Protein 8T0P (pdb70)

Radius of gyration: 27.44 Å; Cα contacts (8 Å, |Δi|>4): 266; chains: 3; bounding box: 41×100×37 Å

Structure (mmCIF, N/CA/C/O backbone):
data_8T0P
#
_entry.id   8T0P
#
_cell.length_a   154.305
_cell.length_b   154.305
_cell.length_c   37.114
_cell.angle_alpha   90.00
_cell.angle_beta   90.00
_cell.angle_gamma   90.00
#
_symmetry.space_group_name_H-M   'P 42 21 2'
#
loop_
_entity.id
_entity.type
_entity.pdbx_description
1 polymer 'Inner kinetochore subunit AME1'
2 polymer 'Inner kinetochore subunit OKP1'
3 polymer 'Histone H3-like centromeric protein CSE4'
4 non-polymer 'SULFATE ION'
5 water water
#
loop_
_atom_site.group_PDB
_atom_site.id
_atom_site.type_symbol
_atom_site.label_atom_id
_atom_site.label_alt_id
_atom_site.label_comp_id
_atom_site.label_asym_id
_atom_site.label_entity_id
_atom_site.label_seq_id
_atom_site.pdbx_PDB_ins_code
_atom_site.Cartn_x
_atom_site.Cartn_y
_atom_site.Cartn_z
_atom_site.occupancy
_atom_site.B_iso_or_equiv
_atom_site.auth_seq_id
_atom_site.auth_comp_id
_atom_site.auth_asym_id
_atom_site.auth_atom_id
_atom_site.pdbx_PDB_model_num
ATOM 1 N N . LEU A 1 1 ? 42.047 -39.878 18.600 1.00 51.33 125 LEU B N 1
ATOM 2 C CA . LEU A 1 1 ? 42.018 -38.413 18.383 1.00 58.65 125 LEU B CA 1
ATOM 3 C C . LEU A 1 1 ? 43.402 -37.791 18.073 1.00 45.21 125 LEU B C 1
ATOM 4 O O . LEU A 1 1 ? 43.507 -36.578 17.920 1.00 44.11 125 LEU B O 1
ATOM 9 N N . SER A 1 2 ? 44.447 -38.622 17.927 1.00 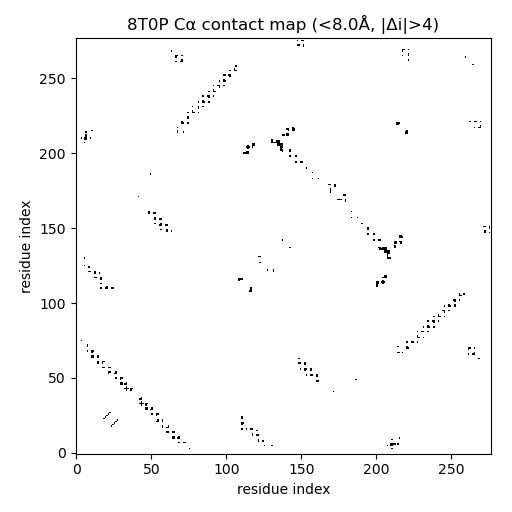48.10 126 SER B N 1
ATOM 10 C CA . SER A 1 2 ? 45.798 -38.088 17.759 1.00 46.37 126 SER B CA 1
ATOM 11 C C . SER A 1 2 ? 46.099 -37.521 16.360 1.00 43.30 126 SER B C 1
ATOM 12 O O . SER A 1 2 ? 46.981 -36.676 16.238 1.00 47.34 126 SER B O 1
ATOM 15 N N . SER A 1 3 ? 45.450 -37.988 15.286 1.00 51.51 127 SER B N 1
ATOM 16 C CA . SER A 1 3 ? 45.846 -37.461 13.973 1.00 48.71 127 SER B CA 1
ATOM 17 C C . SER A 1 3 ? 45.468 -35.981 13.823 1.00 51.34 127 SER B C 1
ATOM 18 O O . SER A 1 3 ? 46.161 -35.204 13.153 1.00 52.84 127 SER B O 1
ATOM 21 N N . SER A 1 4 ? 44.404 -35.554 14.471 1.00 47.09 128 SER B N 1
ATOM 22 C CA . SER A 1 4 ? 43.956 -34.192 14.282 1.00 41.07 128 SER B CA 1
ATOM 23 C C . SER A 1 4 ? 44.296 -33.293 15.456 1.00 31.76 128 SER B C 1
ATOM 24 O O . SER A 1 4 ? 43.905 -32.121 15.433 1.00 29.86 128 SER B O 1
ATOM 27 N N . ILE A 1 5 ? 44.965 -33.803 16.493 1.00 27.70 129 ILE B N 1
ATOM 28 C CA . ILE A 1 5 ? 45.059 -33.013 17.742 1.00 30.89 129 ILE B CA 1
ATOM 29 C C . ILE A 1 5 ? 45.856 -31.719 17.518 1.00 22.90 129 ILE B C 1
ATOM 30 O O . ILE A 1 5 ? 45.523 -30.666 18.074 1.00 25.91 129 ILE B O 1
ATOM 35 N N . THR A 1 6 ? 46.903 -31.751 16.710 1.00 25.20 130 THR B N 1
ATOM 36 C CA . THR A 1 6 ? 47.680 -30.512 16.525 1.00 27.47 130 THR B CA 1
ATOM 37 C C . THR A 1 6 ? 46.866 -29.447 15.748 1.00 24.47 130 THR B C 1
ATOM 38 O O . THR A 1 6 ? 46.945 -28.241 16.038 1.00 23.79 130 THR B O 1
ATOM 42 N N . SER A 1 7 ? 46.048 -29.875 14.780 1.00 28.58 131 SER B N 1
ATOM 43 C CA . SER A 1 7 ? 45.190 -28.934 14.064 1.00 27.25 131 SER B CA 1
ATOM 44 C C . SER A 1 7 ? 44.088 -28.348 14.953 1.00 27.82 131 SER B C 1
ATOM 45 O O . SER A 1 7 ? 43.821 -27.119 14.936 1.00 27.94 131 SER B O 1
ATOM 48 N N . VAL A 1 8 ? 43.443 -29.198 15.779 1.00 23.72 132 VAL B N 1
ATOM 49 C CA . VAL A 1 8 ? 42.464 -28.700 16.754 1.00 27.32 132 VAL B CA 1
ATOM 50 C C . VAL A 1 8 ? 43.116 -27.700 17.700 1.00 27.34 132 VAL B C 1
ATOM 51 O O . VAL A 1 8 ? 42.565 -26.612 17.992 1.00 24.94 132 VAL B O 1
ATOM 55 N N . THR A 1 9 ? 44.309 -28.063 18.203 1.00 22.46 133 THR B N 1
ATOM 56 C CA . THR A 1 9 ? 45.053 -27.175 19.111 1.00 24.07 133 THR B CA 1
ATOM 57 C C . THR A 1 9 ? 45.322 -25.815 18.463 1.00 26.75 133 THR B C 1
ATOM 58 O O . THR A 1 9 ? 45.206 -24.798 19.135 1.00 23.03 133 THR B O 1
ATOM 62 N N . THR A 1 10 ? 45.659 -25.789 17.169 1.00 22.40 134 THR B N 1
ATOM 63 C CA . THR A 1 10 ? 45.905 -24.530 16.452 1.00 23.60 134 THR B CA 1
ATOM 64 C C . THR A 1 10 ? 44.752 -23.554 16.626 1.00 21.28 134 THR B C 1
ATOM 65 O O . THR A 1 10 ? 44.964 -22.335 16.819 1.00 23.39 134 THR B O 1
ATOM 69 N N . ILE A 1 11 ? 43.519 -24.076 16.547 1.00 20.40 135 ILE B N 1
ATOM 70 C CA . ILE A 1 11 ? 42.346 -23.192 16.695 1.00 22.40 135 ILE B CA 1
ATOM 71 C C . ILE A 1 11 ? 42.321 -22.587 18.091 1.00 22.26 135 ILE B C 1
ATOM 72 O O . ILE A 1 11 ? 42.070 -21.372 18.272 1.00 24.79 135 ILE B O 1
ATOM 77 N N . ASP A 1 12 ? 42.564 -23.419 19.104 1.00 21.84 136 ASP B N 1
ATOM 78 C CA . ASP A 1 12 ? 42.638 -22.868 20.477 1.00 25.68 136 ASP B CA 1
ATOM 79 C C . ASP A 1 12 ? 43.796 -21.895 20.659 1.00 23.03 136 ASP B C 1
ATOM 80 O O . ASP A 1 12 ? 43.683 -20.951 21.442 1.00 26.01 136 ASP B O 1
ATOM 85 N N . VAL A 1 13 ? 44.947 -22.192 20.063 1.00 22.36 137 VAL B N 1
ATOM 86 C CA . VAL A 1 13 ? 46.111 -21.280 20.165 1.00 22.77 137 VAL B CA 1
ATOM 87 C C . VAL A 1 13 ? 45.721 -19.902 19.599 1.00 23.91 137 VAL B C 1
ATOM 88 O O . VAL A 1 13 ? 46.025 -18.841 20.176 1.00 25.02 137 VAL B O 1
ATOM 92 N N . LEU A 1 14 ? 45.090 -19.905 18.421 1.00 23.74 138 LEU B N 1
ATOM 93 C CA . LEU A 1 14 ? 44.669 -18.622 17.833 1.00 25.78 138 LEU B CA 1
ATOM 94 C C . LEU A 1 14 ? 43.644 -17.906 18.716 1.00 25.42 138 LEU B C 1
ATOM 95 O O . LEU A 1 14 ? 43.701 -16.678 18.901 1.00 25.05 138 LEU B O 1
ATOM 100 N N . SER A 1 15 ? 42.662 -18.640 19.238 1.00 22.57 139 SER B N 1
ATOM 101 C CA . SER A 1 15 ? 41.689 -18.009 20.120 1.00 25.25 139 SER B CA 1
ATOM 102 C C . SER A 1 15 ? 42.383 -17.369 21.319 1.00 28.36 139 SER B C 1
ATOM 103 O O . SER A 1 15 ? 42.069 -16.230 21.699 1.00 25.30 139 SER B O 1
ATOM 106 N N . SER A 1 16 ? 43.339 -18.081 21.923 1.00 22.47 140 SER B N 1
ATOM 107 C CA . SER A 1 16 ? 44.074 -17.526 23.066 1.00 24.16 140 SER B CA 1
ATOM 108 C C . SER A 1 16 ? 44.934 -16.329 22.659 1.00 24.84 140 SER B C 1
ATOM 109 O O . SER A 1 16 ? 45.084 -15.375 23.426 1.00 28.79 140 SER B O 1
ATOM 112 N N . LEU A 1 17 ? 45.545 -16.391 21.477 1.00 28.34 141 LEU B N 1
ATOM 113 C CA . LEU A 1 17 ? 46.338 -15.295 20.951 1.00 28.71 141 LEU B CA 1
ATOM 114 C C . LEU A 1 17 ? 45.508 -14.000 20.898 1.00 24.82 141 LEU B C 1
ATOM 115 O O . LEU A 1 17 ? 45.971 -12.930 21.324 1.00 27.58 141 LEU B O 1
ATOM 120 N N . PHE A 1 18 ? 44.261 -14.092 20.402 1.00 27.69 142 PHE B N 1
ATOM 121 C CA . PHE A 1 18 ? 43.458 -12.865 20.256 1.00 25.75 142 PHE B CA 1
ATOM 122 C C . PHE A 1 18 ? 42.809 -12.438 21.565 1.00 26.54 142 PHE B C 1
ATOM 123 O O . PHE A 1 18 ? 42.705 -11.240 21.854 1.00 26.39 142 PHE B O 1
ATOM 131 N N . ILE A 1 19 ? 42.439 -13.388 22.428 1.00 25.65 143 ILE B N 1
ATOM 132 C CA . ILE A 1 19 ? 42.025 -12.939 23.772 1.00 25.13 143 ILE B CA 1
ATOM 133 C C . ILE A 1 19 ? 43.173 -12.198 24.447 1.00 27.82 143 ILE B C 1
ATOM 134 O O . ILE A 1 19 ? 42.964 -11.152 25.045 1.00 30.64 143 ILE B O 1
ATOM 139 N N . ASN A 1 20 ? 44.404 -12.715 24.352 1.00 28.95 144 ASN B N 1
ATOM 140 C CA . ASN A 1 20 ? 45.541 -12.029 24.973 1.00 30.35 144 ASN B CA 1
ATOM 141 C C . ASN A 1 20 ? 45.721 -10.635 24.375 1.00 29.65 144 ASN B C 1
ATOM 142 O O . ASN A 1 20 ? 45.852 -9.647 25.092 1.00 32.56 144 ASN B O 1
ATOM 147 N N . LEU A 1 21 ? 45.696 -10.537 23.042 1.00 27.58 145 LEU B N 1
ATOM 148 C CA . LEU A 1 21 ? 45.875 -9.242 22.398 1.00 31.15 145 LEU B CA 1
ATOM 149 C C . LEU A 1 21 ? 44.788 -8.262 22.836 1.00 29.56 145 LEU B C 1
ATOM 150 O O . LEU A 1 21 ? 45.089 -7.153 23.264 1.00 32.38 145 LEU B O 1
ATOM 155 N N . PHE A 1 22 ? 43.516 -8.657 22.764 1.00 27.25 146 PHE B N 1
ATOM 156 C CA . PHE A 1 22 ? 42.465 -7.678 23.108 1.00 31.08 146 PHE B CA 1
ATOM 157 C C . PHE A 1 22 ? 42.340 -7.444 24.611 1.00 37.35 146 PHE B C 1
ATOM 158 O O . PHE A 1 22 ? 42.278 -6.297 25.061 1.00 37.21 146 PHE B O 1
ATOM 166 N N . GLU A 1 23 ? 42.256 -8.498 25.409 1.00 35.49 147 GLU B N 1
ATOM 167 C CA . GLU A 1 23 ? 41.983 -8.327 26.840 1.00 36.60 147 GLU B CA 1
ATOM 168 C C . GLU A 1 23 ? 43.200 -7.886 27.624 1.00 35.79 147 GLU B C 1
ATOM 169 O O . GLU A 1 23 ? 43.039 -7.191 28.635 1.00 41.24 147 GLU B O 1
ATOM 175 N N . ASN A 1 24 ? 44.399 -8.227 27.167 1.00 34.90 148 ASN B N 1
ATOM 176 C CA . ASN A 1 24 ? 45.620 -7.907 27.951 1.00 41.12 148 ASN B CA 1
ATOM 177 C C . ASN A 1 24 ? 46.437 -6.801 27.267 1.00 39.85 148 ASN B C 1
ATOM 178 O O . ASN A 1 24 ? 47.561 -6.553 27.711 1.00 38.70 148 ASN B O 1
ATOM 183 N N . ASP A 1 25 ? 45.891 -6.166 26.232 1.00 38.10 149 ASP B N 1
ATOM 184 C CA . ASP A 1 25 ? 46.631 -5.046 25.609 1.00 37.02 149 ASP B CA 1
ATOM 185 C C . ASP A 1 25 ? 45.663 -3.965 25.126 1.00 41.47 149 ASP B C 1
ATOM 186 O O . ASP A 1 25 ? 45.540 -2.947 25.806 1.00 41.72 149 ASP B O 1
ATOM 191 N N . LEU A 1 26 ? 44.989 -4.201 24.009 1.00 33.86 150 LEU B N 1
ATOM 192 C CA . LEU A 1 26 ? 44.139 -3.150 23.401 1.00 37.57 150 LEU B CA 1
ATOM 193 C C . LEU A 1 26 ? 43.118 -2.602 24.394 1.00 44.18 150 LEU B C 1
ATOM 194 O O . LEU A 1 26 ? 42.949 -1.385 24.437 1.00 43.56 150 LEU B O 1
ATOM 199 N N . ILE A 1 27 ? 42.477 -3.463 25.162 1.00 40.78 151 ILE B N 1
ATOM 200 C CA . ILE A 1 27 ? 41.387 -3.030 26.036 1.00 49.30 151 ILE B CA 1
ATOM 201 C C . ILE A 1 27 ? 41.981 -2.319 27.251 1.00 50.32 151 ILE B C 1
ATOM 202 O O . ILE A 1 27 ? 41.507 -1.223 27.600 1.00 54.55 151 ILE B O 1
ATOM 207 N N . PRO A 1 28 ? 43.019 -2.850 27.921 1.00 49.64 152 PRO B N 1
ATOM 208 C CA . PRO A 1 28 ? 43.630 -2.053 28.998 1.00 52.11 152 PRO B CA 1
ATOM 209 C C . PRO A 1 28 ? 44.101 -0.681 28.553 1.00 59.46 152 PRO B C 1
ATOM 210 O O . PRO A 1 28 ? 43.958 0.276 29.322 1.00 54.29 152 PRO B O 1
ATOM 214 N N . GLN A 1 29 ? 44.670 -0.548 27.345 1.00 53.69 153 GLN B N 1
ATOM 215 C CA . GLN A 1 29 ? 45.128 0.768 26.899 1.00 56.70 153 GLN B CA 1
ATOM 216 C C . GLN A 1 29 ? 43.946 1.700 26.643 1.00 54.95 153 GLN B C 1
ATOM 217 O O . GLN A 1 29 ? 43.989 2.886 27.006 1.00 65.56 153 GLN B O 1
ATOM 223 N N . ALA A 1 30 ? 42.869 1.191 26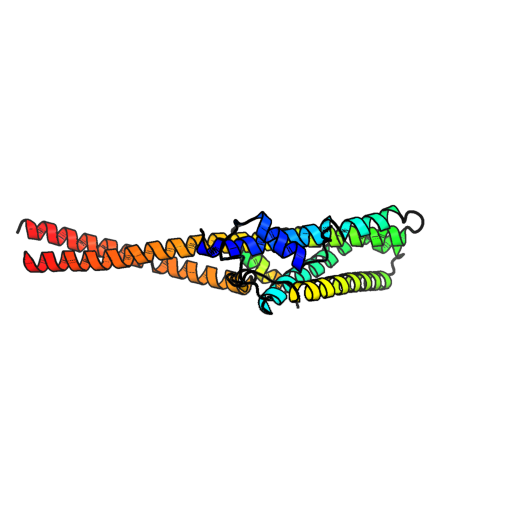.057 1.00 51.91 154 ALA B N 1
ATOM 224 C CA . ALA A 1 30 ? 41.697 2.041 25.898 1.00 55.83 154 ALA B CA 1
ATOM 225 C C . ALA A 1 30 ? 41.133 2.473 27.258 1.00 69.44 154 ALA B C 1
ATOM 226 O O . ALA A 1 30 ? 40.712 3.625 27.421 1.00 64.10 154 ALA B O 1
ATOM 228 N N . LEU A 1 31 ? 41.185 1.583 28.242 1.00 67.37 155 LEU B N 1
ATOM 229 C CA . LEU A 1 31 ? 40.715 1.950 29.599 1.00 69.65 155 LEU B CA 1
ATOM 230 C C . LEU A 1 31 ? 41.627 3.046 30.132 1.00 68.99 155 LEU B C 1
ATOM 231 O O . LEU A 1 31 ? 41.113 4.056 30.628 1.00 67.28 155 LEU B O 1
ATOM 236 N N . LYS A 1 32 ? 42.935 2.836 30.024 1.00 66.01 156 LYS B N 1
ATOM 237 C CA . LYS A 1 32 ? 43.881 3.814 30.554 1.00 65.90 156 LYS B CA 1
ATOM 238 C C . LYS A 1 32 ? 43.609 5.198 29.983 1.00 74.04 156 LYS B C 1
ATOM 239 O O . LYS A 1 32 ? 43.799 6.219 30.666 1.00 72.66 156 LYS B O 1
ATOM 245 N N . ASP A 1 33 ? 43.169 5.249 28.729 1.00 70.70 157 ASP B N 1
ATOM 246 C CA . ASP A 1 33 ? 42.819 6.534 28.135 1.00 68.51 157 ASP B CA 1
ATOM 247 C C . ASP A 1 33 ? 41.480 7.043 28.650 1.00 68.73 157 ASP B C 1
ATOM 248 O O . ASP A 1 33 ? 41.349 8.230 28.974 1.00 69.25 157 ASP B O 1
ATOM 253 N N . PHE A 1 34 ? 40.488 6.159 28.750 1.00 65.08 158 PHE B N 1
ATOM 254 C CA . PHE A 1 34 ? 39.132 6.574 29.091 1.00 72.14 158 PHE B CA 1
ATOM 255 C C . PHE A 1 34 ? 39.049 7.051 30.535 1.00 78.87 158 PHE B C 1
ATOM 256 O O . PHE A 1 34 ? 38.337 8.017 30.831 1.00 81.47 158 PHE B O 1
ATOM 264 N N . ASN A 1 35 ? 39.750 6.374 31.454 1.00 74.29 159 ASN B N 1
ATOM 265 C CA . ASN A 1 35 ? 39.785 6.849 32.835 1.00 79.63 159 ASN B CA 1
ATOM 266 C C . ASN A 1 35 ? 40.462 8.203 32.938 1.00 80.19 159 ASN B C 1
ATOM 267 O O . ASN A 1 35 ? 40.131 8.995 33.830 1.00 87.94 159 ASN B O 1
ATOM 272 N N . LYS A 1 36 ? 41.412 8.485 32.047 1.00 80.87 160 LYS B N 1
ATOM 273 C CA . LYS A 1 36 ? 42.191 9.718 32.089 1.00 72.58 160 LYS B CA 1
ATOM 274 C C . LYS A 1 36 ? 41.496 10.921 31.459 1.00 80.45 160 LYS B C 1
ATOM 275 O O . LYS A 1 36 ? 42.093 12.003 31.441 1.00 84.27 160 LYS B O 1
ATOM 281 N N . SER A 1 37 ? 40.267 10.782 30.958 1.00 76.45 161 SER B N 1
ATOM 282 C CA . SER A 1 37 ? 39.659 11.769 30.065 1.00 85.60 161 SER B CA 1
ATOM 283 C C . SER A 1 37 ? 38.425 12.430 30.678 1.00 90.34 161 SER B C 1
ATOM 284 O O . SER A 1 37 ? 37.445 12.707 29.984 1.00 90.80 161 SER B O 1
ATOM 287 N 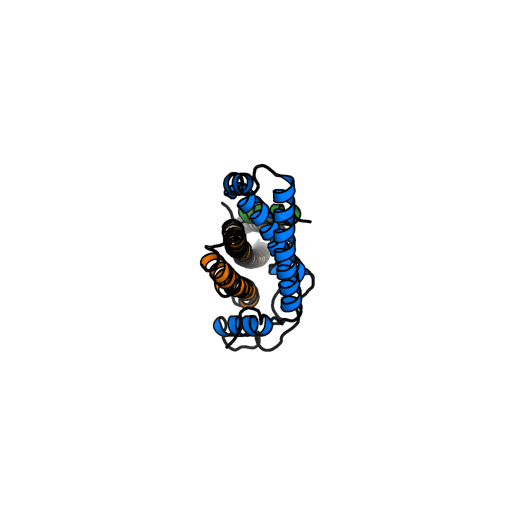N . ASP A 1 38 ? 38.452 12.709 31.981 1.00 90.38 162 ASP B N 1
ATOM 288 C CA . ASP A 1 38 ? 37.312 13.363 32.622 1.00 96.33 162 ASP B CA 1
ATOM 289 C C . ASP A 1 38 ? 37.213 14.854 32.313 1.00 97.12 162 ASP B C 1
ATOM 290 O O . ASP A 1 38 ? 36.189 15.465 32.637 1.00 91.45 162 ASP B O 1
ATOM 295 N N . ASP A 1 39 ? 38.232 15.441 31.681 1.00 100.01 163 ASP B N 1
ATOM 296 C CA . ASP A 1 39 ? 38.228 16.889 31.331 1.00 92.57 163 ASP B CA 1
ATOM 297 C C . ASP A 1 39 ? 37.545 17.095 29.977 1.00 92.92 163 ASP B C 1
ATOM 298 O O . ASP A 1 39 ? 36.840 18.106 29.820 1.00 90.86 163 ASP B O 1
ATOM 303 N N . ASP A 1 40 ? 37.749 16.178 29.039 1.00 89.62 164 ASP B N 1
ATOM 304 C CA . ASP A 1 40 ? 37.188 16.226 27.690 1.00 75.67 164 ASP B CA 1
ATOM 305 C C . ASP A 1 40 ? 36.116 15.150 27.560 1.00 84.50 164 ASP B C 1
ATOM 306 O O . ASP A 1 40 ? 36.433 13.973 27.360 1.00 75.66 164 ASP B O 1
ATOM 311 N N . GLN A 1 41 ? 34.847 15.571 27.635 1.00 84.05 165 GLN B N 1
ATOM 312 C CA . GLN A 1 41 ? 33.727 14.629 27.612 1.00 85.42 165 GLN B CA 1
ATOM 313 C C . GLN A 1 41 ? 33.587 13.953 26.249 1.00 74.12 165 GLN B C 1
ATOM 314 O O . GLN A 1 41 ? 33.220 12.766 26.161 1.00 74.87 165 GLN B O 1
ATOM 320 N N . PHE A 1 42 ? 33.885 14.688 25.179 1.00 71.39 166 PHE B N 1
ATOM 321 C CA . PHE A 1 42 ? 33.928 14.078 23.856 1.00 79.39 166 PHE B CA 1
ATOM 322 C C . PHE A 1 42 ? 34.962 12.957 23.792 1.00 71.14 166 PHE B C 1
ATOM 323 O O . PHE A 1 42 ? 34.655 11.831 23.367 1.00 63.41 166 PHE B O 1
ATOM 331 N N . ARG A 1 43 ? 36.213 13.245 24.172 1.00 69.90 167 ARG B N 1
ATOM 332 C CA . ARG A 1 43 ? 37.191 12.165 24.054 1.00 70.06 167 ARG B CA 1
ATOM 333 C C . ARG A 1 43 ? 36.895 11.034 25.024 1.00 67.04 167 ARG B C 1
ATOM 334 O O . ARG A 1 43 ? 37.188 9.877 24.708 1.00 57.72 167 ARG B O 1
ATOM 342 N N . LYS A 1 44 ? 36.300 11.333 26.186 1.00 66.15 168 LYS B N 1
ATOM 343 C CA . LYS A 1 44 ? 35.840 10.264 27.072 1.00 68.77 168 LYS B CA 1
ATOM 344 C C . LYS A 1 44 ? 34.883 9.325 26.342 1.00 63.81 168 LYS B C 1
ATOM 345 O O . LYS A 1 44 ? 35.075 8.099 26.338 1.00 71.39 168 LYS B O 1
ATOM 351 N N . LEU A 1 45 ? 33.854 9.884 25.693 1.00 62.82 169 LEU B N 1
ATOM 352 C CA . LEU A 1 45 ? 32.937 9.046 24.916 1.00 66.36 169 LEU B CA 1
ATOM 353 C C . LEU A 1 45 ? 33.652 8.247 23.830 1.00 66.77 169 LEU B C 1
ATOM 354 O O . LEU A 1 45 ? 33.352 7.054 23.617 1.00 57.45 169 LEU B O 1
ATOM 359 N N . LEU A 1 46 ? 34.582 8.883 23.117 1.00 62.85 170 LEU B N 1
ATOM 360 C CA . LEU A 1 46 ? 35.236 8.178 22.010 1.00 56.89 170 LEU B CA 1
ATOM 361 C C . LEU A 1 46 ? 36.108 7.034 22.524 1.00 56.58 170 LEU B C 1
ATOM 362 O O . LEU A 1 46 ? 36.100 5.944 21.946 1.00 61.17 170 LEU B O 1
ATOM 367 N N . TYR A 1 47 ? 36.862 7.259 23.608 1.00 52.75 171 TYR B N 1
ATOM 368 C CA . TYR A 1 47 ? 37.598 6.162 24.234 1.00 56.41 171 TYR B CA 1
ATOM 369 C C . TYR A 1 47 ? 36.657 5.054 24.699 1.00 57.54 171 TYR B C 1
ATOM 370 O O . TYR A 1 47 ? 37.000 3.867 24.638 1.00 55.98 171 TYR B O 1
ATOM 379 N N . LYS A 1 48 ? 35.470 5.424 25.179 1.00 57.28 172 LYS B N 1
ATOM 380 C CA . LYS A 1 48 ? 34.474 4.417 25.514 1.00 59.07 172 LYS B CA 1
ATOM 381 C C . LYS A 1 48 ? 34.067 3.611 24.286 1.00 57.64 172 LYS B C 1
ATOM 382 O O . LYS A 1 48 ? 33.865 2.387 24.368 1.00 54.31 172 LYS B O 1
ATOM 388 N N . LEU A 1 49 ? 33.907 4.286 23.144 1.00 53.93 173 LEU B N 1
ATOM 389 C CA . LEU A 1 49 ? 33.607 3.572 21.903 1.00 52.71 173 LEU B CA 1
ATOM 390 C C . LEU A 1 49 ? 34.710 2.565 21.593 1.00 56.00 173 LEU B C 1
ATOM 391 O O . LEU A 1 49 ? 34.433 1.415 21.230 1.00 52.83 173 LEU B O 1
ATOM 396 N N . ASP A 1 50 ? 35.974 2.990 21.719 1.00 51.80 174 ASP B N 1
ATOM 397 C CA . ASP A 1 50 ? 37.099 2.061 21.544 1.00 53.37 174 ASP B CA 1
ATOM 398 C C . ASP A 1 50 ? 36.957 0.839 22.446 1.00 51.67 174 ASP B C 1
ATOM 399 O O . ASP A 1 50 ? 37.168 -0.303 22.010 1.00 49.46 174 ASP B O 1
ATOM 404 N N . LEU A 1 51 ? 36.676 1.075 23.736 1.00 50.43 175 LEU B N 1
ATOM 405 C CA . LEU A 1 51 ? 36.479 -0.014 24.703 1.00 52.53 175 LEU B CA 1
ATOM 406 C C . LEU A 1 51 ? 35.449 -1.027 24.223 1.00 51.66 175 LEU B C 1
ATOM 407 O O . LEU A 1 51 ? 35.684 -2.253 24.215 1.00 46.78 175 LEU B O 1
ATOM 412 N N . ARG A 1 52 ? 34.271 -0.523 23.879 1.00 47.85 176 ARG B N 1
ATOM 413 C CA . ARG A 1 52 ? 33.174 -1.382 23.457 1.00 49.40 176 ARG B CA 1
ATOM 414 C C . ARG A 1 52 ? 33.506 -2.083 22.154 1.00 44.70 176 ARG B C 1
ATOM 415 O O . ARG A 1 52 ? 33.116 -3.237 21.949 1.00 46.13 176 ARG B O 1
ATOM 423 N N . LEU A 1 53 ? 34.238 -1.409 21.273 1.00 45.69 177 LEU B N 1
ATOM 424 C CA . LEU A 1 53 ? 34.544 -1.959 19.959 1.00 42.55 177 LEU B CA 1
ATOM 425 C C . LEU A 1 53 ? 35.502 -3.136 20.107 1.00 41.56 177 LEU B C 1
ATOM 426 O O . LEU A 1 53 ? 35.265 -4.227 19.556 1.00 41.95 177 LEU B O 1
ATOM 431 N N . PHE A 1 54 ? 36.557 -2.949 20.912 1.00 37.83 178 PHE B N 1
ATOM 432 C CA . PHE A 1 54 ? 37.517 -4.025 21.163 1.00 41.39 178 PHE B CA 1
ATOM 433 C C . PHE A 1 54 ? 36.876 -5.188 21.912 1.00 40.15 178 PHE B C 1
ATOM 434 O O . PHE A 1 54 ? 37.168 -6.351 21.624 1.00 36.72 178 PHE B O 1
ATOM 442 N N . GLN A 1 55 ? 36.030 -4.899 22.909 1.00 40.41 179 GLN B N 1
ATOM 443 C CA . GLN A 1 55 ? 35.405 -5.990 23.643 1.00 40.52 179 GLN B CA 1
ATOM 444 C C . GLN A 1 55 ? 34.438 -6.765 22.754 1.00 41.11 179 GLN B C 1
ATOM 445 O O . GLN A 1 55 ? 34.411 -8.001 22.788 1.00 38.25 179 GLN B O 1
ATOM 451 N N . THR A 1 56 ? 33.666 -6.068 21.921 1.00 40.92 180 THR B N 1
ATOM 452 C CA . THR A 1 56 ? 32.763 -6.775 21.022 1.00 40.72 180 THR B CA 1
ATOM 453 C C . THR A 1 56 ? 33.529 -7.664 20.061 1.00 40.22 180 THR B C 1
ATOM 454 O O . THR A 1 56 ? 33.169 -8.834 19.865 1.00 36.76 180 THR B O 1
ATOM 458 N N . ILE A 1 57 ? 34.573 -7.108 19.431 1.00 36.15 181 ILE B N 1
ATOM 459 C CA . ILE A 1 57 ? 35.358 -7.867 18.457 1.00 38.55 181 ILE B CA 1
ATOM 460 C C . ILE A 1 57 ? 35.986 -9.075 1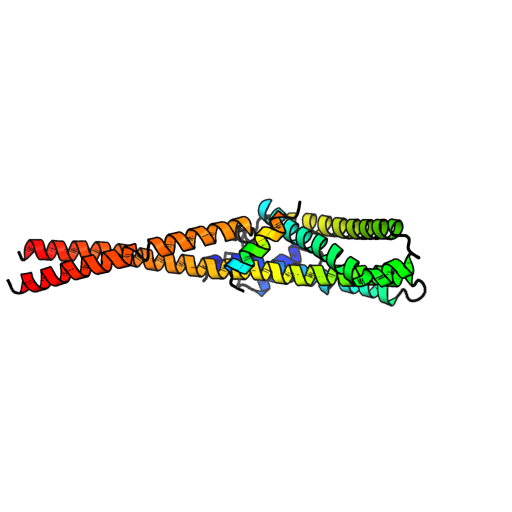9.119 1.00 31.92 181 ILE B C 1
ATOM 461 O O . ILE A 1 57 ? 35.956 -10.192 18.573 1.00 30.34 181 ILE B O 1
ATOM 466 N N . SER A 1 58 ? 36.591 -8.874 20.287 1.00 30.44 182 SER B N 1
ATOM 467 C CA . SER A 1 58 ? 37.247 -9.981 20.977 1.00 32.02 182 SER B CA 1
ATOM 468 C C . SER A 1 58 ? 36.253 -11.085 21.331 1.00 34.59 182 SER B C 1
ATOM 469 O O . SER A 1 58 ? 36.513 -12.270 21.098 1.00 30.60 182 SER B O 1
ATOM 472 N N . ASP A 1 59 ? 35.105 -10.718 21.911 1.00 34.10 183 ASP B N 1
ATOM 473 C CA . ASP A 1 59 ? 34.146 -11.768 22.274 1.00 34.65 183 ASP B CA 1
ATOM 474 C C . ASP A 1 59 ? 33.668 -12.527 21.062 1.00 34.69 183 ASP B C 1
ATOM 475 O O . ASP A 1 59 ? 33.499 -13.764 21.121 1.00 32.63 183 ASP B O 1
ATOM 480 N N . GLN A 1 60 ? 33.428 -11.812 19.953 1.00 33.00 184 GLN B N 1
ATOM 481 C CA . GLN A 1 60 ? 32.866 -12.472 18.767 1.00 38.19 184 GLN B CA 1
ATOM 482 C C . GLN A 1 60 ? 33.916 -13.346 18.070 1.00 33.51 184 GLN B C 1
ATOM 483 O O . GLN A 1 60 ? 33.585 -14.370 17.453 1.00 33.25 184 GLN B O 1
ATOM 489 N N . MET A 1 61 ? 35.181 -12.892 18.065 1.00 27.37 185 MET B N 1
ATOM 490 C CA . MET A 1 61 ? 36.280 -13.710 17.586 1.00 29.08 185 MET B CA 1
ATOM 491 C C . MET A 1 61 ? 36.315 -15.022 18.342 1.00 28.89 185 MET B C 1
ATOM 492 O O . MET A 1 61 ? 36.483 -16.081 17.734 1.00 26.66 185 MET B O 1
ATOM 497 N N . THR A 1 62 ? 36.225 -14.967 19.681 1.00 24.51 186 THR B N 1
ATOM 498 C CA . THR A 1 62 ? 36.255 -16.199 20.463 1.00 24.67 186 THR B CA 1
ATOM 499 C C . THR A 1 62 ? 35.095 -17.123 20.087 1.00 29.05 186 THR B C 1
ATOM 500 O O . THR A 1 62 ? 35.277 -18.346 19.925 1.00 26.97 186 THR B O 1
ATOM 504 N N . ARG A 1 63 ? 33.896 -16.545 19.947 1.00 29.42 187 ARG B N 1
ATOM 505 C CA . ARG A 1 63 ? 32.745 -17.364 19.560 1.00 29.85 187 ARG B CA 1
ATOM 506 C C . ARG A 1 63 ? 32.935 -18.004 18.182 1.00 27.51 187 ARG B C 1
ATOM 507 O O . ARG A 1 63 ? 32.601 -19.186 17.983 1.00 27.85 187 ARG B O 1
ATOM 509 N N . ASP A 1 64 ? 33.449 -17.242 17.204 1.00 26.96 188 ASP B N 1
ATOM 510 C CA . ASP A 1 64 ? 33.621 -17.780 15.848 1.00 27.68 188 ASP B CA 1
ATOM 511 C C . ASP A 1 64 ? 34.720 -18.823 15.783 1.00 27.88 188 ASP B C 1
ATOM 512 O O . ASP A 1 64 ? 34.574 -19.843 15.080 1.00 23.96 188 ASP B O 1
ATOM 517 N N . LEU A 1 65 ? 35.826 -18.615 16.528 1.00 23.73 189 LEU B N 1
ATOM 518 C CA . LEU A 1 65 ? 36.839 -19.673 16.569 1.00 24.10 189 LEU B CA 1
ATOM 519 C C . LEU A 1 65 ? 36.335 -20.909 17.310 1.00 26.58 189 LEU B C 1
ATOM 520 O O . LEU A 1 65 ? 36.746 -22.023 16.979 1.00 22.35 189 LEU B O 1
ATOM 525 N N . LYS A 1 66 ? 35.424 -20.752 18.283 1.00 22.94 190 LYS B N 1
ATOM 526 C CA . LYS A 1 66 ? 34.871 -21.930 18.939 1.00 24.17 190 LYS B CA 1
ATOM 527 C C . LYS A 1 66 ? 33.942 -22.674 17.992 1.00 24.86 190 LYS B C 1
ATOM 528 O O . LYS A 1 66 ? 33.895 -23.894 18.012 1.00 25.77 190 LYS B O 1
ATOM 534 N N . ASP A 1 67 ? 33.219 -21.927 17.170 1.00 24.83 191 ASP B N 1
ATOM 535 C CA . ASP A 1 67 ? 32.407 -22.513 16.091 1.00 24.68 191 ASP B CA 1
ATOM 536 C C . ASP A 1 67 ? 33.272 -23.374 15.187 1.00 22.31 191 ASP B C 1
ATOM 537 O O . ASP A 1 67 ? 32.954 -24.530 14.909 1.00 21.39 191 ASP B O 1
ATOM 542 N N . ILE A 1 68 ? 34.368 -22.790 14.692 1.00 20.96 192 ILE B N 1
ATOM 543 C CA . ILE A 1 68 ? 35.302 -23.497 13.831 1.00 21.49 192 ILE B CA 1
ATOM 544 C C . ILE A 1 68 ? 35.881 -24.731 14.530 1.00 22.06 192 ILE B C 1
ATOM 545 O O . ILE A 1 68 ? 35.951 -25.851 13.953 1.00 18.46 192 ILE B O 1
ATOM 550 N N . LEU A 1 69 ? 36.233 -24.588 15.804 1.00 19.25 193 LEU B N 1
ATOM 551 C CA . LEU A 1 69 ? 36.711 -25.769 16.533 1.00 20.66 193 LEU B CA 1
ATOM 552 C C . LEU A 1 69 ? 35.611 -26.827 16.611 1.00 20.68 193 LEU B C 1
ATOM 553 O O . LEU A 1 69 ? 35.879 -28.023 16.343 1.00 20.24 193 LEU B O 1
ATOM 558 N N . ASP A 1 70 ? 34.382 -26.423 16.973 1.00 20.28 194 ASP B N 1
ATOM 559 C CA . ASP A 1 70 ? 33.316 -27.425 17.118 1.00 20.38 194 ASP B CA 1
ATOM 560 C C . ASP A 1 70 ? 33.040 -28.131 15.788 1.00 22.72 194 ASP B C 1
ATOM 561 O O . ASP A 1 70 ? 32.829 -29.345 15.757 1.00 21.08 194 ASP B O 1
ATOM 566 N N . ILE A 1 71 ? 33.050 -27.381 14.699 1.00 20.55 195 ILE B N 1
ATOM 567 C CA . ILE A 1 71 ? 32.839 -28.004 13.381 1.00 21.66 195 ILE B CA 1
ATOM 568 C C . ILE A 1 71 ? 33.912 -29.026 13.114 1.00 20.86 195 ILE B C 1
ATOM 569 O O . ILE A 1 71 ? 33.644 -30.122 12.646 1.00 19.33 195 ILE B O 1
ATOM 574 N N . ASN A 1 72 ? 35.185 -28.665 13.331 1.00 19.04 196 ASN B N 1
ATOM 575 C CA . ASN A 1 72 ? 36.272 -29.582 13.055 1.00 21.16 196 ASN B CA 1
ATOM 576 C C . ASN A 1 72 ? 36.181 -30.843 13.891 1.00 19.01 196 ASN B C 1
ATOM 577 O O . ASN A 1 72 ? 36.460 -31.945 13.408 1.00 19.99 196 ASN B O 1
ATOM 582 N N . VAL A 1 73 ? 35.946 -30.672 15.197 1.00 19.58 197 VAL B N 1
ATOM 583 C CA . VAL A 1 73 ? 35.872 -31.836 16.081 1.00 18.28 197 VAL B CA 1
ATOM 584 C C . VAL A 1 73 ? 34.705 -32.749 15.681 1.00 18.73 197 VAL B C 1
ATOM 585 O O . VAL A 1 73 ? 34.858 -33.973 15.650 1.00 20.08 197 VAL B O 1
ATOM 589 N N . SER A 1 74 ? 33.575 -32.152 15.345 1.00 17.03 198 SER B N 1
ATOM 590 C CA . SER A 1 74 ? 32.417 -32.952 14.887 1.00 19.14 198 SER B CA 1
ATOM 591 C C . SER A 1 74 ? 32.721 -33.655 13.550 1.00 19.53 198 SER B C 1
ATOM 592 O O . SER A 1 74 ? 32.407 -34.848 13.379 1.00 19.66 198 SER B O 1
ATOM 595 N N . ASN A 1 75 ? 33.302 -32.910 12.585 1.00 19.77 199 ASN B N 1
ATOM 596 C CA . ASN A 1 75 ? 33.714 -33.518 11.307 1.00 22.21 199 ASN B CA 1
ATOM 597 C C . ASN A 1 75 ? 34.661 -34.681 11.518 1.00 25.87 199 ASN B C 1
ATOM 598 O O . ASN A 1 75 ? 34.611 -35.676 10.778 1.00 20.91 199 ASN B O 1
ATOM 603 N N . ASN A 1 76 ? 35.635 -34.543 12.439 1.00 21.59 200 ASN B N 1
ATOM 604 C CA . ASN A 1 76 ? 36.616 -35.600 12.643 1.00 23.67 200 ASN B CA 1
ATOM 605 C C . ASN A 1 76 ? 35.936 -36.872 13.124 1.00 21.99 200 ASN B C 1
ATOM 606 O O . ASN A 1 76 ? 36.320 -37.993 12.728 1.00 20.64 200 ASN B O 1
ATOM 611 N N . GLU A 1 77 ? 34.977 -36.707 14.038 1.00 19.31 201 GLU B N 1
ATOM 612 C CA . GLU A 1 77 ? 34.217 -37.867 14.523 1.00 21.48 201 GLU B CA 1
ATOM 613 C C . GLU A 1 77 ? 33.435 -38.507 13.372 1.00 19.87 201 GLU B C 1
ATOM 614 O O . GLU A 1 77 ? 33.413 -39.726 13.246 1.00 21.37 201 GLU B O 1
ATOM 620 N N . LEU A 1 78 ? 32.765 -37.681 12.572 1.00 20.22 202 LEU B N 1
ATOM 621 C CA . LEU A 1 78 ? 32.025 -38.239 11.410 1.00 22.78 202 LEU B CA 1
ATOM 622 C C . LEU A 1 78 ? 32.961 -38.975 10.461 1.00 25.59 202 LEU B C 1
ATOM 623 O O . LEU A 1 78 ? 32.606 -40.030 9.928 1.00 23.94 202 LEU B O 1
ATOM 628 N N . CYS A 1 79 ? 34.167 -38.433 10.205 1.00 23.06 203 CYS B N 1
ATOM 629 C CA . CYS A 1 79 ? 35.154 -39.122 9.354 1.00 23.33 203 CYS B CA 1
ATOM 630 C C . CYS A 1 79 ? 35.557 -40.474 9.931 1.00 24.65 203 CYS B C 1
ATOM 631 O O . CYS A 1 79 ? 35.728 -41.478 9.199 1.00 23.26 203 CYS B O 1
ATOM 634 N N . TYR A 1 80 ? 35.733 -40.538 11.257 1.00 21.38 204 TYR B N 1
ATOM 635 C CA . TYR A 1 80 ? 36.059 -41.816 11.868 1.00 22.30 204 TYR B CA 1
ATOM 636 C C . TYR A 1 80 ? 34.875 -42.798 11.797 1.00 21.19 204 TYR B C 1
ATOM 637 O O . TYR A 1 80 ? 35.063 -44.002 11.566 1.00 22.14 204 TYR B O 1
ATOM 646 N N . GLN A 1 81 ? 33.649 -42.291 12.007 1.00 19.65 205 GLN B N 1
ATOM 647 C CA . GLN A 1 81 ? 32.476 -43.142 11.836 1.00 22.95 205 GLN B CA 1
ATOM 648 C C . GLN A 1 81 ? 32.405 -43.666 10.403 1.00 22.32 205 GLN B C 1
ATOM 649 O O . GLN A 1 81 ? 32.060 -44.828 10.202 1.00 24.20 205 GLN B O 1
ATOM 655 N N . LEU A 1 82 ? 32.714 -42.820 9.424 1.00 21.15 206 LEU B N 1
ATOM 656 C CA . LEU A 1 82 ? 32.721 -43.267 8.033 1.00 22.24 206 LEU B CA 1
ATOM 657 C C . LEU A 1 82 ? 33.725 -44.405 7.826 1.00 26.79 206 LEU B C 1
ATOM 658 O O . LEU A 1 82 ? 33.433 -45.404 7.136 1.00 24.73 206 LEU B O 1
ATOM 663 N N . LYS A 1 83 ? 34.949 -44.253 8.372 1.00 22.29 207 LYS B N 1
ATOM 664 C CA . LYS A 1 83 ? 35.926 -45.341 8.330 1.00 26.96 207 LYS B CA 1
ATOM 665 C C . LYS A 1 83 ? 35.350 -46.647 8.888 1.00 23.90 207 LYS B C 1
ATOM 666 O O . LYS A 1 83 ? 35.626 -47.736 8.348 1.00 23.09 207 LYS B O 1
ATOM 672 N N . GLN A 1 84 ? 34.620 -46.590 10.001 1.00 22.40 208 GLN B N 1
ATOM 673 C CA . GLN A 1 84 ? 34.060 -47.822 10.564 1.00 21.95 208 GLN B CA 1
ATOM 674 C C . GLN A 1 84 ? 33.014 -48.422 9.629 1.00 20.40 208 GLN B C 1
ATOM 675 O O . GLN A 1 84 ? 32.926 -49.654 9.505 1.00 22.29 208 GLN B O 1
ATOM 681 N N . VAL A 1 85 ? 32.140 -47.572 9.087 1.00 22.54 209 VAL B N 1
ATOM 682 C CA . VAL A 1 85 ? 31.077 -48.118 8.197 1.00 22.33 209 VAL B CA 1
ATOM 683 C C . VAL A 1 85 ? 31.727 -48.756 6.972 1.00 23.11 209 VAL B C 1
ATOM 684 O O . VAL A 1 85 ? 31.300 -49.818 6.499 1.00 22.90 209 VAL B O 1
ATOM 688 N N . LEU A 1 86 ? 32.761 -48.112 6.433 1.00 21.07 210 LEU B N 1
ATOM 689 C CA . LEU A 1 86 ? 33.483 -48.710 5.292 1.00 20.05 210 LEU B CA 1
ATOM 690 C C . LEU A 1 86 ? 34.202 -50.012 5.638 1.00 22.59 210 LEU B C 1
ATOM 691 O O . LEU A 1 86 ? 34.272 -50.941 4.799 1.00 24.61 210 LEU B O 1
ATOM 696 N N . ALA A 1 87 ? 34.784 -50.111 6.851 1.00 23.46 211 ALA B N 1
ATOM 697 C CA . ALA A 1 87 ? 35.341 -51.378 7.303 1.00 26.82 211 ALA B CA 1
ATOM 698 C C . ALA A 1 87 ? 34.256 -52.458 7.376 1.00 22.75 211 ALA B C 1
ATOM 699 O O . ALA A 1 87 ? 34.466 -53.614 6.952 1.00 26.16 211 ALA B O 1
ATOM 701 N N . ARG A 1 88 ? 33.097 -52.109 7.921 1.00 22.24 212 ARG B N 1
ATOM 702 C CA . ARG A 1 88 ? 32.001 -53.091 7.972 1.00 23.93 212 ARG B CA 1
ATOM 703 C C . ARG A 1 88 ? 31.522 -53.466 6.582 1.00 23.52 212 ARG B C 1
ATOM 704 O O . ARG A 1 88 ? 31.217 -54.642 6.309 1.00 24.65 212 ARG B O 1
ATOM 712 N N . LYS A 1 89 ? 31.499 -52.509 5.673 1.00 22.03 213 LYS B N 1
ATOM 713 C CA . LYS A 1 89 ? 31.074 -52.816 4.312 1.00 26.69 213 LYS B CA 1
ATOM 714 C C . LYS A 1 89 ? 31.976 -53.886 3.692 1.00 26.68 213 LYS B C 1
ATOM 715 O O . LYS A 1 89 ? 31.501 -54.838 3.045 1.00 27.19 213 LYS B O 1
ATOM 721 N N . GLU A 1 90 ? 33.288 -53.695 3.818 1.00 26.13 214 GLU B N 1
ATOM 722 C CA . GLU A 1 90 ? 34.198 -54.666 3.218 1.00 27.99 214 GLU B CA 1
ATOM 723 C C . GLU A 1 90 ? 34.010 -56.044 3.854 1.00 33.95 214 GLU B C 1
ATOM 724 O O . GLU A 1 90 ? 34.024 -57.075 3.161 1.00 30.68 214 GLU B O 1
ATOM 726 N N . ASP A 1 91 ? 33.789 -56.071 5.171 1.00 28.87 215 ASP B N 1
ATOM 727 C CA . ASP A 1 91 ? 33.559 -57.324 5.860 1.00 32.39 215 ASP B CA 1
ATOM 728 C C . ASP A 1 91 ? 32.258 -57.990 5.409 1.00 29.72 215 ASP B C 1
ATOM 729 O O . ASP A 1 91 ? 32.225 -59.202 5.213 1.00 28.38 215 ASP B O 1
ATOM 734 N N . LEU A 1 92 ? 31.177 -57.215 5.240 1.00 26.13 216 LEU B N 1
ATOM 735 C CA . LEU A 1 92 ? 29.909 -57.784 4.782 1.00 26.05 216 LEU B CA 1
ATOM 736 C C . LEU A 1 92 ? 30.080 -58.352 3.390 1.00 30.91 216 LEU B C 1
ATOM 737 O O . LEU A 1 92 ? 29.628 -59.471 3.108 1.00 28.98 216 LEU B O 1
ATOM 742 N N . ASN A 1 93 ? 30.802 -57.633 2.519 1.00 25.98 217 ASN B N 1
ATOM 743 C CA . ASN A 1 93 ? 31.058 -58.202 1.186 1.00 28.60 217 ASN B CA 1
ATOM 744 C C . ASN A 1 93 ? 31.779 -59.555 1.257 1.00 33.45 217 ASN B C 1
ATOM 745 O O . ASN A 1 93 ? 31.420 -60.512 0.539 1.00 30.95 217 ASN B O 1
ATOM 750 N N . GLN A 1 94 ? 32.800 -59.652 2.113 1.00 29.72 218 GLN B N 1
ATOM 751 C CA . GLN A 1 94 ? 33.565 -60.904 2.206 1.00 32.62 218 GLN B CA 1
ATOM 752 C C . GLN A 1 94 ? 32.703 -62.019 2.787 1.00 33.41 218 GLN B C 1
ATOM 753 O O . GLN A 1 94 ? 32.761 -63.174 2.348 1.00 33.56 218 GLN B O 1
ATOM 759 N N . GLN A 1 95 ? 31.924 -61.702 3.810 1.00 28.99 219 GLN B N 1
ATOM 760 C CA . GLN A 1 95 ? 31.072 -62.726 4.391 1.00 34.37 219 GLN B CA 1
ATOM 761 C C . GLN A 1 95 ? 30.053 -63.230 3.374 1.00 33.00 219 GLN B C 1
ATOM 762 O O . GLN A 1 95 ? 29.713 -64.411 3.378 1.00 31.10 219 GLN B O 1
ATOM 768 N N . ILE A 1 96 ? 29.497 -62.325 2.553 1.00 31.07 220 ILE B N 1
ATOM 769 C CA . ILE A 1 96 ? 28.552 -62.739 1.518 1.00 34.12 220 ILE B CA 1
ATOM 770 C C . ILE A 1 96 ? 29.228 -63.703 0.563 1.00 31.70 220 ILE B C 1
ATOM 771 O O . ILE A 1 96 ? 28.663 -64.755 0.223 1.00 31.57 220 ILE B O 1
ATOM 776 N N . ILE A 1 97 ? 30.449 -63.371 0.142 1.00 31.36 221 ILE B N 1
ATOM 777 C CA . ILE A 1 97 ? 31.212 -64.284 -0.724 1.00 34.22 221 ILE B CA 1
ATOM 778 C C . ILE A 1 97 ? 31.412 -65.650 -0.051 1.00 34.65 221 ILE B C 1
ATOM 779 O O . ILE A 1 97 ? 31.236 -66.687 -0.684 1.00 33.46 221 ILE B O 1
ATOM 784 N N . SER A 1 98 ? 31.841 -65.673 1.220 1.00 36.97 222 SER B N 1
ATOM 785 C CA . SER A 1 98 ? 32.130 -66.968 1.873 1.00 35.58 222 SER B CA 1
ATOM 786 C C . SER A 1 98 ? 30.870 -67.789 2.010 1.00 36.29 222 SER B C 1
ATOM 787 O O . SER A 1 98 ? 30.874 -68.997 1.756 1.00 36.38 222 SER B O 1
ATOM 790 N N . VAL A 1 99 ? 29.758 -67.149 2.405 1.00 35.66 223 VAL B N 1
ATOM 791 C CA . VAL A 1 99 ? 28.525 -67.913 2.554 1.00 37.29 223 VAL B CA 1
ATOM 792 C C . VAL A 1 99 ? 28.070 -68.456 1.203 1.00 39.43 223 VAL B C 1
ATOM 793 O O . VAL A 1 99 ? 27.641 -69.604 1.108 1.00 37.19 223 VAL B O 1
ATOM 797 N N . ARG A 1 100 ? 28.161 -67.643 0.134 1.00 35.96 224 ARG B N 1
ATOM 798 C CA . ARG A 1 100 ? 27.808 -68.149 -1.199 1.00 32.76 224 ARG B CA 1
ATOM 799 C C . ARG A 1 100 ? 28.690 -69.340 -1.595 1.00 34.56 224 ARG B C 1
ATOM 800 O O . ARG A 1 100 ? 28.208 -70.292 -2.209 1.00 39.60 224 ARG B O 1
ATOM 808 N N . ASN A 1 101 ? 30.002 -69.245 -1.359 1.00 38.10 225 ASN B N 1
ATOM 809 C CA . ASN A 1 101 ? 30.915 -70.362 -1.658 1.00 40.04 225 ASN B CA 1
ATOM 810 C C . ASN A 1 101 ? 30.496 -71.626 -0.912 1.00 45.25 225 ASN B C 1
ATOM 811 O O . ASN A 1 101 ? 30.543 -72.749 -1.460 1.00 44.27 225 ASN B O 1
ATOM 816 N N . GLU A 1 102 ? 30.057 -71.449 0.340 1.00 39.38 226 GLU B N 1
ATOM 817 C CA . GLU A 1 102 ? 29.633 -72.581 1.149 1.00 40.68 226 GLU B CA 1
ATOM 818 C C . GLU A 1 102 ? 28.390 -73.212 0.561 1.00 44.46 226 GLU B C 1
ATOM 819 O O . GLU A 1 102 ? 28.298 -74.432 0.464 1.00 42.12 226 GLU B O 1
ATOM 825 N N . ILE A 1 103 ? 27.435 -72.383 0.139 1.00 38.80 227 ILE B N 1
ATOM 826 C CA . ILE A 1 103 ? 26.225 -72.916 -0.459 1.00 37.43 227 ILE B CA 1
ATOM 827 C C . ILE A 1 103 ? 26.557 -73.678 -1.725 1.00 42.46 227 ILE B C 1
ATOM 828 O O . ILE A 1 103 ? 26.006 -74.746 -1.989 1.00 43.12 227 ILE B O 1
ATOM 833 N N . GLN A 1 104 ? 27.486 -73.154 -2.506 1.00 42.38 228 GLN B N 1
ATOM 834 C CA . GLN A 1 104 ? 27.869 -73.780 -3.764 1.00 40.96 228 GLN B CA 1
ATOM 835 C C . GLN A 1 104 ? 28.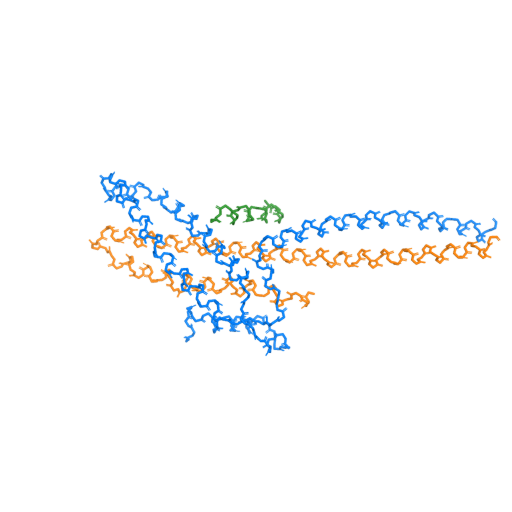427 -75.179 -3.511 1.00 47.24 228 GLN B C 1
ATOM 836 O O . GLN A 1 104 ? 28.227 -76.095 -4.312 1.00 45.46 228 GLN B O 1
ATOM 842 N N . GLU A 1 105 ? 29.174 -75.343 -2.410 1.00 42.55 229 GLU B N 1
ATOM 843 C CA . GLU A 1 105 ? 29.820 -76.652 -2.149 1.00 44.51 229 GLU B CA 1
ATOM 844 C C . GLU A 1 105 ? 28.887 -77.665 -1.475 1.00 45.02 229 GLU B C 1
ATOM 845 O O . GLU A 1 105 ? 29.099 -78.877 -1.598 1.00 46.97 229 GLU B O 1
ATOM 851 N N . LEU A 1 106 ? 27.880 -77.204 -0.731 1.00 43.49 230 LEU B N 1
ATOM 852 C CA . LEU A 1 106 ? 26.951 -78.067 -0.007 1.00 43.99 230 LEU B CA 1
ATOM 853 C C . LEU A 1 106 ? 25.713 -78.403 -0.819 1.00 44.41 230 LEU B C 1
ATOM 854 O O . LEU A 1 106 ? 24.973 -79.314 -0.451 1.00 45.32 230 LEU B O 1
ATOM 859 N N . LYS A 1 107 ? 25.494 -77.695 -1.920 1.00 46.03 231 LYS B N 1
ATOM 860 C CA . LYS A 1 107 ? 24.289 -77.817 -2.764 1.00 51.82 231 LYS B CA 1
ATOM 861 C C . LYS A 1 107 ? 24.115 -79.193 -3.425 1.00 54.10 231 LYS B C 1
ATOM 862 O O . LYS A 1 107 ? 25.041 -79.703 -4.047 1.00 57.81 231 LYS B O 1
ATOM 868 N N . SER B 2 1 ? 57.347 -11.591 30.407 1.00 92.32 124 SER A N 1
ATOM 869 C CA . SER B 2 1 ? 58.194 -10.907 29.397 1.00 87.24 124 SER A CA 1
ATOM 870 C C . SER B 2 1 ? 57.518 -10.930 28.023 1.00 72.10 124 SER A C 1
ATOM 871 O O . SER B 2 1 ? 57.681 -9.950 27.311 1.00 65.14 1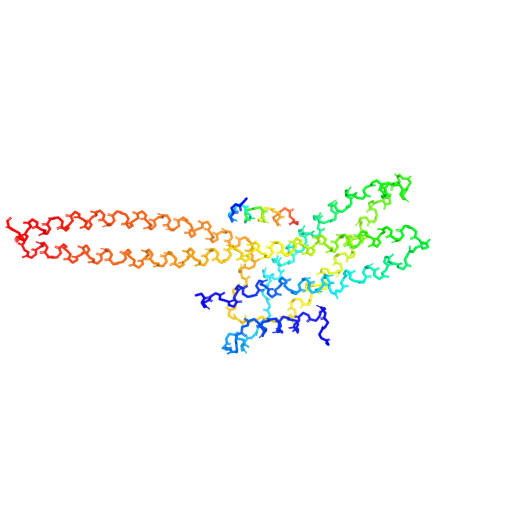24 SER A O 1
ATOM 874 N N . VAL B 2 2 ? 56.804 -12.003 27.663 1.00 64.68 125 VAL A N 1
ATOM 875 C CA . VAL B 2 2 ? 56.233 -12.058 26.282 1.00 57.71 125 VAL A CA 1
ATOM 876 C C . VAL B 2 2 ? 55.048 -11.100 26.209 1.00 55.43 125 VAL A C 1
ATOM 877 O O . VAL B 2 2 ? 54.147 -11.222 27.039 1.00 60.84 125 VAL A O 1
ATOM 881 N N . ARG B 2 3 ? 55.094 -10.169 25.265 1.00 48.81 126 ARG A N 1
ATOM 882 C CA . ARG B 2 3 ? 54.053 -9.172 25.095 1.00 40.52 126 ARG A CA 1
ATOM 883 C C . ARG B 2 3 ? 53.051 -9.672 24.060 1.00 43.74 126 ARG A C 1
ATOM 884 O O . ARG B 2 3 ? 53.443 -10.368 23.114 1.00 37.80 126 ARG A O 1
ATOM 892 N N . PRO B 2 4 ? 51.781 -9.269 24.211 1.00 40.28 127 PRO A N 1
ATOM 893 C CA . PRO B 2 4 ? 50.718 -9.802 23.333 1.00 38.01 127 PRO A CA 1
ATOM 894 C C . PRO B 2 4 ? 50.932 -9.585 21.852 1.00 34.97 127 PRO A C 1
ATOM 895 O O . PRO B 2 4 ? 50.451 -10.414 21.063 1.00 32.14 127 PRO A O 1
ATOM 899 N N . TRP B 2 5 ? 51.662 -8.545 21.441 1.00 31.25 128 TRP A N 1
ATOM 900 C CA . TRP B 2 5 ? 51.909 -8.338 20.024 1.00 33.36 128 TRP A CA 1
ATOM 901 C C . TRP B 2 5 ? 53.001 -9.250 19.452 1.00 37.07 128 TRP A C 1
ATOM 902 O O . TRP B 2 5 ? 53.132 -9.329 18.228 1.00 36.27 128 TRP A O 1
ATOM 913 N N . GLU B 2 6 ? 53.764 -9.975 20.270 1.00 39.65 129 GLU A N 1
ATOM 914 C CA . GLU B 2 6 ? 54.817 -10.855 19.726 1.00 34.84 129 GLU A CA 1
ATOM 915 C C . GLU B 2 6 ? 54.224 -12.210 19.349 1.00 36.40 129 GLU A C 1
ATOM 916 O O . GLU B 2 6 ? 54.481 -13.231 19.985 1.00 34.22 129 GLU A O 1
ATOM 922 N N . PHE B 2 7 ? 53.512 -12.234 18.213 1.00 32.47 130 PHE A N 1
ATOM 923 C CA . PHE B 2 7 ? 52.708 -13.388 17.855 1.00 30.24 130 PHE A CA 1
ATOM 924 C C . PHE B 2 7 ? 53.551 -14.656 17.733 1.00 29.20 130 PHE A C 1
ATOM 925 O O . PHE B 2 7 ? 53.105 -15.735 18.144 1.00 29.47 130 PHE A O 1
ATOM 933 N N . ARG B 2 8 ? 54.756 -14.558 17.130 1.00 34.94 131 ARG A N 1
ATOM 934 C CA . ARG B 2 8 ? 55.535 -15.783 16.910 1.00 36.65 131 ARG A CA 1
ATOM 935 C C . ARG B 2 8 ? 55.828 -16.461 18.239 1.00 36.90 131 ARG A C 1
ATOM 936 O O . ARG B 2 8 ? 55.671 -17.695 18.395 1.00 35.45 131 ARG A O 1
ATOM 944 N N . LYS B 2 9 ? 56.234 -15.643 19.210 1.00 32.43 132 LYS A N 1
ATOM 945 C CA . LYS B 2 9 ? 56.555 -16.140 20.539 1.00 36.39 132 LYS A CA 1
ATOM 946 C C . LYS B 2 9 ? 55.329 -16.646 21.269 1.00 33.62 132 LYS A C 1
ATOM 947 O O . LYS B 2 9 ? 55.426 -17.664 21.967 1.00 33.88 132 LYS A O 1
ATOM 953 N N . VAL B 2 10 ? 54.201 -15.893 21.214 1.00 30.75 133 VAL A N 1
ATOM 954 C CA . VAL B 2 10 ? 52.983 -16.327 21.910 1.00 32.70 133 VAL A CA 1
ATOM 955 C C . VAL B 2 10 ? 52.549 -17.672 21.383 1.00 31.04 133 VAL A C 1
ATOM 956 O O . VAL B 2 10 ? 52.192 -18.576 22.148 1.00 30.53 133 VAL A O 1
ATOM 960 N N . ILE B 2 11 ? 52.512 -17.797 20.049 1.00 29.70 134 ILE A N 1
ATOM 961 C CA . ILE B 2 11 ? 52.049 -19.017 19.418 1.00 33.00 134 ILE A CA 1
ATOM 962 C C . ILE B 2 11 ? 52.912 -20.210 19.843 1.00 30.27 134 ILE A C 1
ATOM 963 O O . ILE B 2 11 ? 52.380 -21.298 20.182 1.00 29.08 134 ILE A O 1
ATOM 968 N N . GLN B 2 12 ? 54.241 -20.043 19.811 1.00 30.92 135 GLN A N 1
ATOM 969 C CA . GLN B 2 12 ? 55.073 -21.185 20.182 1.00 33.91 135 GLN A CA 1
ATOM 970 C C . GLN B 2 12 ? 54.849 -21.558 21.658 1.00 35.21 135 GLN A C 1
ATOM 971 O O . GLN B 2 12 ? 54.686 -22.748 21.996 1.00 35.52 135 GLN A O 1
ATOM 977 N N . ALA B 2 13 ? 54.712 -20.551 22.528 1.00 28.67 136 ALA A N 1
ATOM 978 C CA . ALA B 2 13 ? 54.443 -20.842 23.944 1.00 34.18 136 ALA A CA 1
ATOM 979 C C . ALA B 2 13 ? 53.097 -21.570 24.146 1.00 31.95 136 ALA A C 1
ATOM 980 O O . ALA B 2 13 ? 52.965 -22.460 25.015 1.00 34.08 136 ALA A O 1
ATOM 982 N N . GLU B 2 14 ? 52.071 -21.144 23.408 1.00 27.06 137 GLU A N 1
ATOM 983 C CA . GLU B 2 14 ? 50.735 -21.743 23.560 1.00 28.76 137 GLU A CA 1
ATOM 984 C C . GLU B 2 14 ? 50.739 -23.188 23.106 1.00 29.79 137 GLU A C 1
ATOM 985 O O . GLU B 2 14 ? 50.116 -24.067 23.736 1.00 27.86 137 GLU A O 1
ATOM 991 N N . TYR B 2 15 ? 51.430 -23.473 22.000 1.00 28.84 138 TYR A N 1
ATOM 992 C CA . TYR B 2 15 ? 51.518 -24.870 21.609 1.00 31.85 138 TYR A CA 1
ATOM 993 C C . TYR B 2 15 ? 52.211 -25.686 22.696 1.00 31.82 138 TYR A C 1
ATOM 994 O O . TYR B 2 15 ? 51.788 -26.816 23.003 1.00 32.19 138 TYR A O 1
ATOM 1003 N N . ARG B 2 16 ? 53.329 -25.161 23.215 1.00 31.69 139 ARG A N 1
ATOM 1004 C CA . ARG B 2 16 ? 54.125 -25.893 24.211 1.00 35.89 139 ARG A CA 1
ATOM 1005 C C . ARG B 2 16 ? 53.351 -26.143 25.509 1.00 39.53 139 ARG A C 1
ATOM 1006 O O . ARG B 2 16 ? 53.634 -27.115 26.214 1.00 39.53 139 ARG A O 1
ATOM 1014 N N . GLU B 2 17 ? 52.431 -25.247 25.860 1.00 36.49 140 GLU A N 1
ATOM 1015 C CA . GLU B 2 17 ? 51.604 -25.372 27.065 1.00 32.45 140 GLU A CA 1
ATOM 1016 C C . GLU B 2 17 ? 50.568 -26.475 26.902 1.00 30.30 140 GLU A C 1
ATOM 1017 O O . GLU B 2 17 ? 50.111 -27.053 27.901 1.00 37.14 140 GLU A O 1
ATOM 1023 N N . ARG B 2 18 ? 50.158 -26.737 25.655 1.00 29.04 141 ARG A N 1
ATOM 1024 C CA . ARG B 2 18 ? 48.994 -27.571 25.382 1.00 28.62 141 ARG A CA 1
ATOM 1025 C C . ARG B 2 18 ? 49.341 -28.996 24.973 1.00 32.04 141 ARG A C 1
ATOM 1026 O O . ARG B 2 18 ? 48.482 -29.873 25.081 1.00 30.31 141 ARG A O 1
ATOM 1034 N N . LEU B 2 19 ? 50.546 -29.248 24.462 1.00 29.60 142 LEU A N 1
ATOM 1035 C CA . LEU B 2 19 ? 50.822 -30.557 23.816 1.00 27.37 142 LEU A CA 1
ATOM 1036 C C . LEU B 2 19 ? 52.176 -31.044 24.299 1.00 28.47 142 LEU A C 1
ATOM 1037 O O . LEU B 2 19 ? 53.078 -30.235 24.513 1.00 31.35 142 LEU A O 1
ATOM 1042 N N . PRO B 2 20 ? 52.328 -32.346 24.495 1.00 30.74 143 PRO A N 1
ATOM 1043 C CA . PRO B 2 20 ? 53.609 -32.862 24.960 1.00 37.58 143 PRO A CA 1
ATOM 1044 C C . PRO B 2 20 ? 54.666 -32.678 23.885 1.00 43.71 143 PRO A C 1
ATOM 1045 O O . PRO B 2 20 ? 54.399 -32.320 22.728 1.00 41.86 143 PRO A O 1
ATOM 1049 N N . ARG B 2 21 ? 55.882 -32.824 24.332 1.00 44.76 144 ARG A N 1
ATOM 1050 C CA . ARG B 2 21 ? 57.064 -32.777 23.483 1.00 56.76 144 ARG A CA 1
ATOM 1051 C C . ARG B 2 21 ? 57.042 -34.010 22.595 1.00 55.20 144 ARG A C 1
ATOM 1052 O O . ARG B 2 21 ? 57.168 -35.132 23.089 1.00 65.60 144 ARG A O 1
ATOM 1060 N N . ASN B 2 22 ? 56.791 -33.826 21.312 1.00 55.77 145 ASN A N 1
ATOM 1061 C CA . ASN B 2 22 ? 56.953 -34.920 20.365 1.00 67.93 145 ASN A CA 1
ATOM 1062 C C . ASN B 2 22 ? 57.155 -34.328 18.977 1.00 69.98 145 ASN A C 1
ATOM 1063 O O . ASN B 2 22 ? 57.240 -33.105 18.809 1.00 61.67 145 ASN A O 1
ATOM 1068 N N . TYR B 2 23 ? 57.280 -35.223 17.987 1.00 70.65 146 TYR A N 1
ATOM 1069 C CA . TYR B 2 23 ? 57.741 -34.825 16.659 1.00 76.02 146 TYR A CA 1
ATOM 1070 C C . TYR B 2 23 ? 56.951 -33.632 16.147 1.00 73.04 146 TYR A C 1
ATOM 1071 O O . TYR B 2 23 ? 57.528 -32.682 15.606 1.00 60.59 146 TYR A O 1
ATOM 1080 N N . GLU B 2 24 ? 55.633 -33.664 16.334 1.00 69.14 147 GLU A N 1
ATOM 1081 C CA . GLU B 2 24 ? 54.741 -32.612 15.771 1.00 70.49 147 GLU A CA 1
ATOM 1082 C C . GLU B 2 24 ? 55.222 -31.182 16.072 1.00 68.57 147 GLU A C 1
ATOM 1083 O O . GLU B 2 24 ? 54.865 -30.289 15.293 1.00 63.35 147 GLU A O 1
ATOM 1089 N N . LEU B 2 25 ? 55.976 -30.965 17.148 1.00 56.80 148 LEU A N 1
ATOM 1090 C CA . LEU B 2 25 ? 56.393 -29.613 17.524 1.00 54.83 148 LEU A CA 1
ATOM 1091 C C . LEU B 2 25 ? 57.873 -29.371 17.189 1.00 61.12 148 LEU A C 1
ATOM 1092 O O . LEU B 2 25 ? 58.531 -28.548 17.828 1.00 59.57 148 LEU A O 1
ATOM 1097 N N . LYS B 2 26 ? 58.394 -30.047 16.161 1.00 54.26 149 LYS A N 1
ATOM 1098 C CA . LYS B 2 26 ? 59.815 -30.012 15.806 1.00 66.19 149 LYS A CA 1
ATOM 1099 C C . LYS B 2 26 ? 60.108 -29.329 14.464 1.00 62.96 149 LYS A C 1
ATOM 1100 O O . LYS B 2 26 ? 61.198 -28.773 14.296 1.00 67.09 149 LYS A O 1
ATOM 1106 N N . HIS B 2 27 ? 59.197 -29.402 13.492 1.00 60.46 150 HIS A N 1
ATOM 1107 C CA . HIS B 2 27 ? 59.243 -28.615 12.262 1.00 59.25 150 HIS A CA 1
ATOM 1108 C C . HIS B 2 27 ? 58.148 -27.550 12.269 1.00 51.22 150 HIS A C 1
ATOM 1109 O O . HIS B 2 27 ? 57.011 -27.828 12.669 1.00 52.81 150 HIS A O 1
ATOM 1116 N N . TRP B 2 28 ? 58.487 -26.378 11.720 1.00 46.97 151 TRP A N 1
ATOM 1117 C CA . TRP B 2 28 ? 57.657 -25.170 11.751 1.00 45.98 151 TRP A CA 1
ATOM 1118 C C . TRP B 2 28 ? 57.712 -24.477 10.390 1.00 47.50 151 TRP A C 1
ATOM 1119 O O . TRP B 2 28 ? 58.745 -24.487 9.723 1.00 47.54 151 TRP A O 1
ATOM 1130 N N . LYS B 2 29 ? 56.601 -23.841 10.010 1.00 39.78 152 LYS A N 1
ATOM 1131 C CA . LYS B 2 29 ? 56.395 -23.284 8.674 1.00 47.55 152 LYS A CA 1
ATOM 1132 C C . LYS B 2 29 ? 55.563 -22.008 8.832 1.00 37.74 152 LYS A C 1
ATOM 1133 O O . LYS B 2 29 ? 54.693 -21.950 9.714 1.00 37.89 152 LYS A O 1
ATOM 1135 N N . LYS B 2 30 ? 55.828 -21.007 7.992 1.00 42.02 153 LYS A N 1
ATOM 1136 C CA . LYS B 2 30 ? 54.967 -19.843 7.896 1.00 40.87 153 LYS A CA 1
ATOM 1137 C C . LYS B 2 30 ? 53.591 -20.238 7.350 1.00 40.32 153 LYS A C 1
ATOM 1138 O O . LYS B 2 30 ? 53.478 -21.148 6.535 1.00 41.16 153 LYS A O 1
ATOM 1144 N N . PRO B 2 31 ? 52.539 -19.530 7.750 1.00 38.48 154 PRO A N 1
ATOM 1145 C CA . PRO B 2 31 ? 51.173 -19.908 7.356 1.00 33.08 154 PRO A CA 1
ATOM 1146 C C . PRO B 2 31 ? 50.887 -19.627 5.875 1.00 39.24 154 PRO A C 1
ATOM 1147 O O . PRO B 2 31 ? 51.517 -18.769 5.252 1.00 38.46 154 PRO A O 1
ATOM 1151 N N . SER B 2 32 ? 49.893 -20.370 5.334 1.00 41.53 155 SER A N 1
ATOM 1152 C CA . SER B 2 32 ? 49.376 -20.184 3.954 1.00 41.88 155 SER A CA 1
ATOM 1153 C C . SER B 2 32 ? 48.561 -18.898 3.847 1.00 38.59 155 SER A C 1
ATOM 1154 O O . SER B 2 32 ? 47.977 -18.415 4.834 1.00 35.98 155 SER A O 1
ATOM 1157 N N . LYS B 2 33 ? 48.378 -18.434 2.616 1.00 33.97 156 LYS A N 1
ATOM 1158 C CA . LYS B 2 33 ? 47.529 -17.242 2.383 1.00 36.46 156 LYS A CA 1
ATOM 1159 C C . LYS B 2 33 ? 46.085 -17.496 2.833 1.00 39.55 156 LYS A C 1
ATOM 1160 O O . LYS B 2 33 ? 45.433 -16.555 3.279 1.00 42.34 156 LYS A O 1
ATOM 1166 N N . ILE B 2 34 ? 45.590 -18.713 2.684 1.00 36.96 157 ILE A N 1
ATOM 1167 C CA . ILE B 2 34 ? 44.155 -18.952 3.020 1.00 45.44 157 ILE A CA 1
ATOM 1168 C C . ILE B 2 34 ? 44.003 -18.959 4.550 1.00 40.64 157 ILE A C 1
ATOM 1169 O O . ILE B 2 34 ? 42.976 -18.501 5.021 1.00 37.58 157 ILE A O 1
ATOM 1174 N N . MET B 2 35 ? 45.012 -19.422 5.283 1.00 35.05 158 MET A N 1
ATOM 1175 C CA . MET B 2 35 ? 44.944 -19.309 6.761 1.00 39.48 158 MET A CA 1
ATOM 1176 C C . MET B 2 35 ? 44.939 -17.821 7.132 1.00 32.71 158 MET A C 1
ATOM 1177 O O . MET B 2 35 ? 44.065 -17.399 7.891 1.00 34.13 158 MET A O 1
ATOM 1182 N N . ILE B 2 36 ? 45.900 -17.079 6.590 1.00 31.51 159 ILE A N 1
ATOM 1183 C CA . ILE B 2 36 ? 45.931 -15.625 6.855 1.00 33.11 159 ILE A CA 1
ATOM 1184 C C . ILE B 2 36 ? 44.604 -14.993 6.420 1.00 37.71 159 ILE A C 1
ATOM 1185 O O . ILE B 2 36 ? 43.931 -14.308 7.190 1.00 33.42 159 ILE A O 1
ATOM 1190 N N . GLY B 2 37 ? 44.188 -15.271 5.202 1.00 32.29 160 GLY A N 1
ATOM 1191 C CA . GLY B 2 37 ? 42.926 -14.734 4.705 1.00 38.21 160 GLY A CA 1
ATOM 1192 C C . GLY B 2 37 ? 41.725 -15.148 5.532 1.00 32.44 160 GLY A C 1
ATOM 1193 O O . GLY B 2 37 ? 40.843 -14.334 5.784 1.00 33.44 160 GLY A O 1
ATOM 1194 N N . SER B 2 38 ? 41.653 -16.432 5.951 1.00 30.17 161 SER A N 1
ATOM 1195 C CA . SER B 2 38 ? 40.499 -16.860 6.727 1.00 30.25 161 SER A CA 1
ATOM 1196 C C . SER B 2 38 ? 40.476 -16.123 8.044 1.00 32.37 161 SER A C 1
ATOM 1197 O O . SER B 2 38 ? 39.415 -15.669 8.489 1.00 30.06 161 SER A O 1
ATOM 1200 N N . ILE B 2 39 ? 41.647 -16.009 8.682 1.00 26.65 162 ILE A N 1
ATOM 1201 C CA . ILE B 2 39 ? 41.657 -15.355 10.014 1.00 28.89 162 ILE A CA 1
ATOM 1202 C C . ILE B 2 39 ? 41.333 -13.860 9.862 1.00 25.14 162 ILE A C 1
ATOM 1203 O O . ILE B 2 39 ? 40.596 -13.279 10.659 1.00 31.28 162 ILE A O 1
ATOM 1208 N N . LEU B 2 40 ? 41.880 -13.219 8.825 1.00 28.40 163 LEU A N 1
ATOM 1209 C CA . LEU B 2 40 ? 41.620 -11.781 8.679 1.00 31.55 163 LEU A CA 1
ATOM 1210 C C . LEU B 2 40 ? 40.185 -11.555 8.236 1.00 38.41 163 LEU A C 1
ATOM 1211 O O . LEU B 2 40 ? 39.580 -10.552 8.610 1.00 34.67 163 LEU A O 1
ATOM 1216 N N . ARG B 2 41 ? 39.608 -12.474 7.460 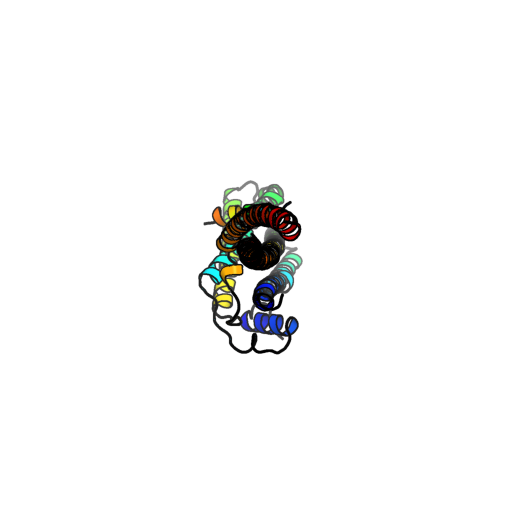1.00 31.83 164 ARG A N 1
ATOM 1217 C CA . ARG B 2 41 ? 38.191 -12.322 7.136 1.00 35.69 164 ARG A CA 1
ATOM 1218 C C . ARG B 2 41 ? 37.312 -12.435 8.376 1.00 35.09 164 ARG A C 1
ATOM 1219 O O . ARG B 2 41 ? 36.320 -11.698 8.511 1.00 36.65 164 ARG A O 1
ATOM 1227 N N . LEU B 2 42 ? 37.623 -13.369 9.283 1.00 33.09 165 LEU A N 1
ATOM 1228 C CA . LEU B 2 42 ? 36.912 -13.396 10.568 1.00 32.49 165 LEU A CA 1
ATOM 1229 C C . LEU B 2 42 ? 37.053 -12.070 11.288 1.00 31.29 165 LEU A C 1
ATOM 1230 O O . LEU B 2 42 ? 36.078 -11.542 11.848 1.00 34.85 165 LEU A O 1
ATOM 1235 N N . LEU B 2 43 ? 38.287 -11.550 11.345 1.00 32.04 166 LEU A N 1
ATOM 1236 C CA . LEU B 2 43 ? 38.520 -10.292 12.073 1.00 34.33 166 LEU A CA 1
ATOM 1237 C C . LEU B 2 43 ? 37.764 -9.130 11.423 1.00 38.28 166 LEU A C 1
ATOM 1238 O O . LEU B 2 43 ? 37.145 -8.308 12.107 1.00 36.90 166 LEU A O 1
ATOM 1243 N N . GLU B 2 44 ? 37.806 -9.047 10.102 1.00 36.87 167 GLU A N 1
ATOM 1244 C CA . GLU B 2 44 ? 37.073 -7.992 9.390 1.00 39.49 167 GLU A CA 1
ATOM 1245 C C . GLU B 2 44 ? 35.562 -8.101 9.570 1.00 39.34 167 GLU A C 1
ATOM 1246 O O . GLU B 2 44 ? 34.880 -7.083 9.756 1.00 44.75 167 GLU A O 1
ATOM 1248 N N . THR B 2 45 ? 35.015 -9.314 9.425 1.00 40.44 168 THR A N 1
ATOM 1249 C CA . THR B 2 45 ? 33.593 -9.548 9.669 1.00 42.33 168 THR A CA 1
ATOM 1250 C C . THR B 2 45 ? 33.196 -9.004 11.022 1.00 43.43 168 THR A C 1
ATOM 1251 O O . THR B 2 45 ? 32.208 -8.275 11.166 1.00 42.87 168 THR A O 1
ATOM 1255 N N . ASN B 2 46 ? 33.969 -9.374 12.045 1.00 35.99 169 ASN A N 1
ATOM 1256 C CA . ASN B 2 46 ? 33.611 -8.961 13.388 1.00 40.42 169 ASN A CA 1
ATOM 1257 C C . ASN B 2 46 ? 33.872 -7.491 13.602 1.00 36.86 169 ASN A C 1
ATOM 1258 O O . ASN B 2 46 ? 33.195 -6.863 14.406 1.00 41.23 169 ASN A O 1
ATOM 1263 N N . THR B 2 47 ? 34.809 -6.920 12.861 1.00 37.47 170 THR A N 1
ATOM 1264 C CA . THR B 2 47 ? 35.133 -5.510 13.035 1.00 40.49 170 THR A CA 1
ATOM 1265 C C . THR B 2 47 ? 33.994 -4.644 12.493 1.00 46.07 170 THR A C 1
ATOM 1266 O O . THR B 2 47 ? 33.512 -3.722 13.165 1.00 46.35 170 THR A O 1
ATOM 1270 N N . VAL B 2 48 ? 33.539 -4.957 11.278 1.00 47.55 171 VAL A N 1
ATOM 1271 C CA . VAL B 2 48 ? 32.366 -4.285 10.692 1.00 49.79 171 VAL A CA 1
ATOM 1272 C C . VAL B 2 48 ? 31.138 -4.467 11.583 1.00 51.82 171 VAL A C 1
ATOM 1273 O O . VAL B 2 48 ? 30.404 -3.508 11.880 1.00 55.06 171 VAL A O 1
ATOM 1277 N N . SER B 2 49 ? 30.882 -5.707 12.003 1.00 50.71 172 SER A N 1
ATOM 1278 C CA . SER B 2 49 ? 29.747 -5.983 12.873 1.00 51.06 172 SER A CA 1
ATOM 1279 C C . SER B 2 49 ? 29.821 -5.168 14.164 1.00 50.79 172 SER A C 1
ATOM 1280 O O . SER B 2 49 ? 28.824 -4.566 14.589 1.00 52.39 172 SER A O 1
ATOM 1283 N N . ALA B 2 50 ? 30.997 -5.137 14.803 1.00 43.54 173 ALA A N 1
ATOM 1284 C CA . ALA B 2 50 ? 31.181 -4.335 16.018 1.00 47.95 173 ALA A CA 1
ATOM 1285 C C . ALA B 2 50 ? 30.955 -2.862 15.769 1.00 54.12 173 ALA A C 1
ATOM 1286 O O . ALA B 2 50 ? 30.396 -2.169 16.623 1.00 49.89 173 ALA A O 1
ATOM 1288 N N . LEU B 2 51 ? 31.478 -2.347 14.661 1.00 47.61 174 LEU A N 1
ATOM 1289 C CA . LEU B 2 51 ? 31.303 -0.935 14.349 1.00 53.78 174 LEU A CA 1
ATOM 1290 C C . LEU B 2 51 ? 29.820 -0.592 14.283 1.00 57.70 174 LEU A C 1
ATOM 1291 O O . LEU B 2 51 ? 29.355 0.343 14.938 1.00 58.01 174 LEU A O 1
ATOM 1296 N N . ASP B 2 52 ? 29.045 -1.406 13.565 1.00 58.29 175 ASP A N 1
ATOM 1297 C CA . ASP B 2 52 ? 27.614 -1.111 13.441 1.00 61.07 175 ASP A CA 1
ATOM 1298 C C . ASP B 2 52 ? 26.880 -1.280 14.771 1.00 57.73 175 ASP A C 1
ATOM 1299 O O . ASP B 2 52 ? 26.170 -0.368 15.222 1.00 64.18 175 ASP A O 1
ATOM 1304 N N . SER B 2 53 ? 27.034 -2.434 15.399 1.00 55.14 176 SER A N 1
ATOM 1305 C CA . SER B 2 53 ? 26.640 -2.696 16.777 1.00 57.05 176 SER A CA 1
ATOM 1306 C C . SER B 2 53 ? 26.873 -1.509 17.714 1.00 60.58 176 SER A C 1
ATOM 1307 O O . SER B 2 53 ? 25.931 -0.968 18.317 1.00 64.78 176 SER A O 1
ATOM 1310 N N . VAL B 2 54 ? 28.126 -1.065 17.821 1.00 58.33 177 VAL A N 1
ATOM 1311 C CA . VAL B 2 54 ? 28.490 -0.094 18.839 1.00 62.23 177 VAL A CA 1
ATOM 1312 C C . VAL B 2 54 ? 27.942 1.286 18.480 1.00 63.22 177 VAL A C 1
ATOM 1313 O O . VAL B 2 54 ? 27.488 2.039 19.359 1.00 62.10 177 VAL A O 1
ATOM 1317 N N . PHE B 2 55 ? 27.981 1.657 17.194 1.00 59.64 178 PHE A N 1
ATOM 1318 C CA . PHE B 2 55 ? 27.529 3.002 16.883 1.00 65.81 178 PHE A CA 1
ATOM 1319 C C . PHE B 2 55 ? 26.021 3.097 17.033 1.00 72.00 178 PHE A C 1
ATOM 1320 O O . PHE B 2 55 ? 25.505 4.122 17.499 1.00 69.61 178 PHE A O 1
ATOM 1328 N N . GLU B 2 56 ? 25.300 2.025 16.706 1.00 65.44 179 GLU A N 1
ATOM 1329 C CA . GLU B 2 56 ? 23.868 2.053 16.945 1.00 75.39 179 GLU A CA 1
ATOM 1330 C C . GLU B 2 56 ? 23.570 2.140 18.440 1.00 76.65 179 GLU A C 1
ATOM 1331 O O . GLU B 2 56 ? 22.692 2.910 18.858 1.00 77.62 179 GLU A O 1
ATOM 1337 N N . LYS B 2 57 ? 24.316 1.397 19.269 1.00 69.40 180 LYS A N 1
ATOM 1338 C CA . LYS B 2 57 ? 24.035 1.422 20.707 1.00 72.97 180 LYS A CA 1
ATOM 1339 C C . LYS B 2 57 ? 24.201 2.813 21.308 1.00 76.59 180 LYS A C 1
ATOM 1340 O O . LYS B 2 57 ? 23.454 3.195 22.218 1.00 76.36 180 LYS A O 1
ATOM 1346 N N . TYR B 2 58 ? 25.199 3.570 20.852 1.00 74.73 181 TYR A N 1
ATOM 1347 C CA . TYR B 2 58 ? 25.490 4.876 21.432 1.00 75.13 181 TYR A CA 1
ATOM 1348 C C . TYR B 2 58 ? 25.050 6.009 20.513 1.00 77.62 181 TYR A C 1
ATOM 1349 O O . TYR B 2 58 ? 25.628 7.098 20.550 1.00 80.16 181 TYR A O 1
ATOM 1358 N N . GLU B 2 59 ? 24.033 5.757 19.680 1.00 77.93 182 GLU A N 1
ATOM 1359 C CA . GLU B 2 59 ? 23.553 6.771 18.743 1.00 82.92 182 GLU A CA 1
ATOM 1360 C C . GLU B 2 59 ? 23.097 8.035 19.451 1.00 84.15 182 GLU A C 1
ATOM 1361 O O . GLU B 2 59 ? 23.448 9.141 19.036 1.00 90.35 182 GLU A O 1
ATOM 1367 N N . LYS B 2 60 ? 22.281 7.900 20.497 1.00 84.08 183 LYS A N 1
ATOM 1368 C CA . LYS B 2 60 ? 21.723 9.090 21.135 1.00 87.64 183 LYS A CA 1
ATOM 1369 C C . LYS B 2 60 ? 22.812 9.898 21.830 1.00 89.77 183 LYS A C 1
ATOM 1370 O O . LYS B 2 60 ? 22.867 11.127 21.694 1.00 89.44 183 LYS A O 1
ATOM 1372 N N . GLU B 2 61 ? 23.691 9.218 22.578 1.00 86.82 184 GLU A N 1
ATOM 1373 C CA . GLU B 2 61 ? 24.826 9.890 23.208 1.00 88.36 184 GLU A CA 1
ATOM 1374 C C . GLU B 2 61 ? 25.692 10.578 22.158 1.00 87.52 184 GLU A C 1
ATOM 1375 O O . GLU B 2 61 ? 26.108 11.732 22.330 1.00 89.52 184 GLU A O 1
ATOM 1381 N N . MET B 2 62 ? 25.938 9.885 21.045 1.00 89.60 185 MET A N 1
ATOM 1382 C CA . MET B 2 62 ? 26.681 10.442 19.919 1.00 88.45 185 MET A CA 1
ATOM 1383 C C . MET B 2 62 ? 26.020 11.721 19.418 1.00 84.36 185 MET A C 1
ATOM 1384 O O . MET B 2 62 ? 26.632 12.790 19.402 1.00 85.40 185 MET A O 1
ATOM 1389 N N . ASN B 2 63 ? 24.757 11.610 19.002 1.00 86.27 186 ASN A N 1
ATOM 1390 C CA . ASN B 2 63 ? 23.995 12.708 18.416 1.00 97.21 186 ASN A CA 1
ATOM 1391 C C . ASN B 2 63 ? 23.843 13.880 19.376 1.00 89.93 186 ASN A C 1
ATOM 1392 O O . ASN B 2 63 ? 23.684 15.021 18.932 1.00 92.00 186 ASN A O 1
ATOM 1397 N N . GLN B 2 64 ? 23.911 13.618 20.677 1.00 92.98 187 GLN A N 1
ATOM 1398 C CA . GLN B 2 64 ? 23.836 14.653 21.686 1.00 91.31 187 GLN A CA 1
ATOM 1399 C C . GLN B 2 64 ? 25.193 15.282 21.965 1.00 90.39 187 GLN A C 1
ATOM 1400 O O . GLN B 2 64 ? 25.252 16.434 22.413 1.00 88.98 187 GLN A O 1
ATOM 1406 N N . MET B 2 65 ? 26.284 14.572 21.681 1.00 85.19 188 MET A N 1
ATOM 1407 C CA . MET B 2 65 ? 27.602 15.190 21.755 1.00 88.06 188 MET A CA 1
ATOM 1408 C C . MET B 2 65 ? 27.998 15.909 20.471 1.00 87.35 188 MET A C 1
ATOM 1409 O O . MET B 2 65 ? 28.875 16.773 20.515 1.00 86.02 188 MET A O 1
ATOM 1414 N N . THR B 2 66 ? 27.394 15.575 19.334 1.00 87.80 189 THR A N 1
ATOM 1415 C CA . THR B 2 66 ? 27.702 16.252 18.082 1.00 82.11 189 THR A CA 1
ATOM 1416 C C . THR B 2 66 ? 26.690 17.355 17.768 1.00 92.54 189 THR A C 1
ATOM 1417 O O . THR B 2 66 ? 26.784 17.984 16.706 1.00 86.85 189 THR A O 1
ATOM 1421 N N . HIS B 2 67 ? 25.723 17.582 18.665 1.00 88.23 190 HIS A N 1
ATOM 1422 C CA . HIS B 2 67 ? 24.674 18.601 18.494 1.00 95.96 190 HIS A CA 1
ATOM 1423 C C . HIS B 2 67 ? 23.926 18.427 17.172 1.00 93.80 190 HIS A C 1
ATOM 1424 O O . HIS B 2 67 ? 23.580 19.399 16.493 1.00 97.59 190 HIS A O 1
ATOM 1431 N N . GLY B 2 68 ? 23.667 17.168 16.812 1.00 94.19 191 GLY A N 1
ATOM 1432 C CA . GLY B 2 68 ? 22.877 16.844 15.646 1.00 93.29 191 GLY A CA 1
ATOM 1433 C C . GLY B 2 68 ? 23.652 16.746 14.354 1.00 92.86 191 GLY A C 1
ATOM 1434 O O . GLY B 2 68 ? 23.067 16.377 13.322 1.00 92.72 191 GLY A O 1
ATOM 1435 N N . ASP B 2 69 ? 24.944 17.065 14.377 1.00 90.90 192 ASP A N 1
ATOM 1436 C CA . ASP B 2 69 ? 25.792 16.988 13.200 1.00 86.27 192 ASP A CA 1
ATOM 1437 C C . ASP B 2 69 ? 26.079 15.526 12.856 1.00 98.29 192 ASP A C 1
ATOM 1438 O O . ASP B 2 69 ? 27.040 14.934 13.364 1.00 94.27 192 ASP A O 1
ATOM 1443 N N . ASN B 2 70 ? 25.230 14.933 12.006 1.00 95.09 193 ASN A N 1
ATOM 1444 C CA . ASN B 2 70 ? 25.416 13.551 11.576 1.00 93.27 193 ASN A CA 1
ATOM 1445 C C . ASN B 2 70 ? 26.621 13.386 10.651 1.00 99.42 193 ASN A C 1
ATOM 1446 O O . ASN B 2 70 ? 27.162 12.273 10.538 1.00 98.18 193 ASN A O 1
ATOM 1448 N N . ASN B 2 71 ? 27.053 14.467 9.999 1.00 93.20 194 ASN A N 1
ATOM 1449 C CA . ASN B 2 71 ? 28.281 14.432 9.212 1.00 94.39 194 ASN A CA 1
ATOM 1450 C C . ASN B 2 71 ? 29.499 14.196 10.099 1.00 93.87 194 ASN A C 1
ATOM 1451 O O . ASN B 2 71 ? 30.378 13.391 9.759 1.00 94.94 194 ASN A O 1
ATOM 1456 N N . GLU B 2 72 ? 29.559 14.878 11.250 1.00 91.00 195 GLU A N 1
ATOM 1457 C CA . GLU B 2 72 ? 30.623 14.611 12.211 1.00 88.83 195 GLU A CA 1
ATOM 1458 C C . GLU B 2 72 ? 30.569 13.171 12.728 1.00 92.90 195 GLU A C 1
ATOM 1459 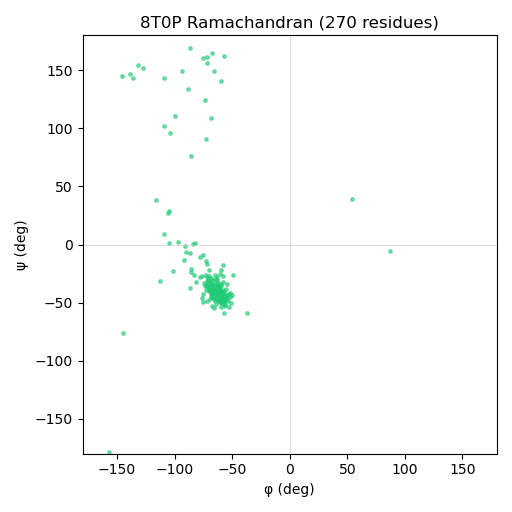O O . GLU B 2 72 ? 31.614 12.570 13.019 1.00 85.17 195 GLU A O 1
ATOM 1465 N N . VAL B 2 73 ? 29.365 12.602 12.850 1.00 90.34 196 VAL A N 1
ATOM 1466 C CA . VAL B 2 73 ? 29.238 11.223 13.313 1.00 87.98 196 VAL A CA 1
ATOM 1467 C C . VAL B 2 73 ? 29.809 10.265 12.275 1.00 88.33 196 VAL A C 1
ATOM 1468 O O . VAL B 2 73 ? 30.519 9.308 12.620 1.00 80.78 196 VAL A O 1
ATOM 1472 N N . LYS B 2 74 ? 29.508 10.502 10.991 1.00 86.64 197 LYS A N 1
ATOM 1473 C CA . LYS B 2 74 ? 30.104 9.683 9.937 1.00 86.32 197 LYS A CA 1
ATOM 1474 C C . LYS B 2 74 ? 31.618 9.834 9.935 1.00 83.67 197 LYS A C 1
ATOM 1475 O O . LYS B 2 74 ? 32.352 8.860 9.708 1.00 78.62 197 LYS A O 1
ATOM 1477 N N . ARG B 2 75 ? 32.102 11.044 10.227 1.00 82.40 198 ARG A N 1
ATOM 1478 C CA . ARG B 2 75 ? 33.541 11.259 10.338 1.00 85.47 198 ARG A CA 1
ATOM 1479 C C . ARG B 2 75 ? 34.149 10.441 11.478 1.00 77.01 198 ARG A C 1
ATOM 1480 O O . ARG B 2 75 ? 35.251 9.901 11.340 1.00 73.96 198 ARG A O 1
ATOM 1482 N N . ILE B 2 76 ? 33.465 10.364 12.620 1.00 75.19 199 ILE A N 1
ATOM 1483 C CA . ILE B 2 76 ? 34.011 9.624 13.757 1.00 73.06 199 ILE A CA 1
ATOM 1484 C C . ILE B 2 76 ? 33.994 8.135 13.465 1.00 73.19 199 ILE A C 1
ATOM 1485 O O . ILE B 2 76 ? 34.931 7.396 13.811 1.00 61.48 199 ILE A O 1
ATOM 1490 N N . TYR B 2 77 ? 32.914 7.674 12.839 1.00 72.89 200 TYR A N 1
ATOM 1491 C CA . TYR B 2 77 ? 32.856 6.315 12.332 1.00 70.72 200 TYR A CA 1
ATOM 1492 C C . TYR B 2 77 ? 34.067 6.023 11.464 1.00 70.26 200 TYR A C 1
ATOM 1493 O O . TYR B 2 77 ? 34.711 4.977 11.602 1.00 60.04 200 TYR A O 1
ATOM 1502 N N . SER B 2 78 ? 34.411 6.954 10.578 1.00 64.78 201 SER A N 1
ATOM 1503 C CA . SER B 2 78 ? 35.533 6.693 9.688 1.00 71.13 201 SER A CA 1
ATOM 1504 C C . SER B 2 78 ? 36.853 6.699 10.453 1.00 63.86 201 SER A C 1
ATOM 1505 O O . SER B 2 78 ? 37.741 5.880 10.171 1.00 64.00 201 SER A O 1
ATOM 1508 N N . LYS B 2 79 ? 36.981 7.568 11.457 1.00 66.35 202 LYS A N 1
ATOM 1509 C CA . LYS B 2 79 ? 38.190 7.573 12.283 1.00 59.27 202 LYS A CA 1
ATOM 1510 C C . LYS B 2 79 ? 38.378 6.224 12.979 1.00 59.12 202 LYS A C 1
ATOM 1511 O O . LYS B 2 79 ? 39.477 5.661 12.980 1.00 54.51 202 LYS A O 1
ATOM 1517 N N . LYS B 2 80 ? 37.307 5.702 13.585 1.00 56.65 203 LYS A N 1
ATOM 1518 C CA . LYS B 2 80 ? 37.376 4.404 14.256 1.00 58.03 203 LYS A CA 1
ATOM 1519 C C . LYS B 2 80 ? 37.648 3.278 13.260 1.00 58.74 203 LYS A C 1
ATOM 1520 O O . LYS B 2 80 ? 38.425 2.358 13.556 1.00 50.00 203 LYS A O 1
ATOM 1526 N N . GLU B 2 81 ? 37.023 3.330 12.077 1.00 52.66 204 GLU A N 1
ATOM 1527 C CA . GLU B 2 81 ? 37.349 2.363 11.036 1.00 62.06 204 GLU A CA 1
ATOM 1528 C C . GLU B 2 81 ? 38.841 2.360 10.751 1.00 52.42 204 GLU A C 1
ATOM 1529 O O . GLU B 2 81 ? 39.462 1.297 10.654 1.00 49.74 204 GLU A O 1
ATOM 1531 N N . ARG B 2 82 ? 39.428 3.544 10.622 1.00 51.73 205 ARG A N 1
ATOM 1532 C CA . ARG B 2 82 ? 40.853 3.658 10.337 1.00 52.18 205 ARG A CA 1
ATOM 1533 C C . ARG B 2 82 ? 41.714 3.101 11.466 1.00 51.56 205 ARG A C 1
ATOM 1534 O O . ARG B 2 82 ? 42.736 2.440 11.210 1.00 49.53 205 ARG A O 1
ATOM 1542 N N . LEU B 2 83 ? 41.337 3.381 12.715 1.00 47.70 206 LEU A N 1
ATOM 1543 C CA . LEU B 2 83 ? 42.073 2.812 13.837 1.00 48.20 206 LEU A CA 1
ATOM 1544 C C . LEU B 2 83 ? 42.071 1.285 13.742 1.00 42.33 206 LEU A C 1
ATOM 1545 O O . LEU B 2 83 ? 43.113 0.624 13.913 1.00 39.45 206 LEU A O 1
ATOM 1550 N N . LEU B 2 84 ? 40.893 0.713 13.482 1.00 37.40 207 LEU A N 1
ATOM 1551 C CA . LEU B 2 84 ? 40.799 -0.743 13.461 1.00 40.08 207 LEU A CA 1
ATOM 1552 C C . LEU B 2 84 ? 41.564 -1.336 12.285 1.00 40.69 207 LEU A C 1
ATOM 1553 O O . LEU B 2 84 ? 42.158 -2.413 12.418 1.00 39.35 207 LEU A O 1
ATOM 1558 N N . GLU B 2 85 ? 41.521 -0.696 11.115 1.00 39.08 208 GLU A N 1
ATOM 1559 C CA . GLU B 2 85 ? 42.315 -1.193 9.993 1.00 44.31 208 GLU A CA 1
ATOM 1560 C C . GLU B 2 85 ? 43.803 -1.146 10.284 1.00 39.29 208 GLU A C 1
ATOM 1561 O O . GLU B 2 85 ? 44.524 -2.047 9.873 1.00 42.05 208 GLU A O 1
ATOM 1563 N N . ILE B 2 86 ? 44.285 -0.125 10.983 1.00 37.72 209 ILE A N 1
ATOM 1564 C CA . ILE B 2 86 ? 45.718 -0.084 11.294 1.00 36.61 209 ILE A CA 1
ATOM 1565 C C . ILE B 2 86 ? 46.051 -1.244 12.241 1.00 38.58 209 ILE A C 1
ATOM 1566 O O . ILE B 2 86 ? 47.055 -1.974 12.073 1.00 35.37 209 ILE A O 1
ATOM 1571 N N . ILE B 2 87 ? 45.159 -1.496 13.189 1.00 35.99 210 ILE A N 1
ATOM 1572 C CA . ILE B 2 87 ? 45.346 -2.664 14.064 1.00 32.13 210 ILE A CA 1
ATOM 1573 C C . ILE B 2 87 ? 45.350 -3.972 13.257 1.00 33.76 210 ILE A C 1
ATOM 1574 O O . ILE B 2 87 ? 46.224 -4.827 13.440 1.00 34.38 210 ILE A O 1
ATOM 1579 N N . LEU B 2 88 ? 44.359 -4.160 12.381 1.00 34.68 211 LEU A N 1
ATOM 1580 C CA . LEU B 2 88 ? 44.236 -5.389 11.592 1.00 35.56 211 LEU A CA 1
ATOM 1581 C C . LEU B 2 88 ? 45.417 -5.558 10.649 1.00 37.79 211 LEU A C 1
ATOM 1582 O O . LEU B 2 88 ? 45.862 -6.686 10.382 1.00 35.51 211 LEU A O 1
ATOM 1587 N N . THR B 2 89 ? 45.944 -4.452 10.149 1.00 37.87 212 THR A N 1
ATOM 1588 C CA . THR B 2 89 ? 47.121 -4.502 9.314 1.00 36.71 212 THR A CA 1
ATOM 1589 C C . THR B 2 89 ? 48.314 -5.029 10.088 1.00 39.23 212 THR A C 1
ATOM 1590 O O . THR B 2 89 ? 49.061 -5.878 9.572 1.00 39.39 212 THR A O 1
ATOM 1594 N N . LYS B 2 90 ? 48.469 -4.608 11.358 1.00 34.65 213 LYS A N 1
ATOM 1595 C CA . LYS B 2 90 ? 49.567 -5.170 12.136 1.00 32.23 213 LYS A CA 1
ATOM 1596 C C . LYS B 2 90 ? 49.297 -6.615 12.547 1.00 32.14 213 LYS A C 1
ATOM 1597 O O . LYS B 2 90 ? 50.220 -7.441 12.583 1.00 34.12 213 LYS A O 1
ATOM 1603 N N . ILE B 2 91 ? 48.047 -6.964 12.826 1.00 30.46 214 ILE A N 1
ATOM 1604 C CA . ILE B 2 91 ? 47.738 -8.366 13.095 1.00 31.44 214 ILE A CA 1
ATOM 1605 C C . ILE B 2 91 ? 48.157 -9.235 11.908 1.00 36.78 214 ILE A C 1
ATOM 1606 O O . ILE B 2 91 ? 48.778 -10.290 12.069 1.00 32.47 214 ILE A O 1
ATOM 1611 N N . LYS B 2 92 ? 47.778 -8.823 10.698 1.00 33.59 215 LYS A N 1
ATOM 1612 C CA . LYS B 2 92 ? 48.112 -9.594 9.511 1.00 34.58 215 LYS A CA 1
ATOM 1613 C C . LYS B 2 92 ? 49.628 -9.683 9.320 1.00 37.65 215 LYS A C 1
ATOM 1614 O O . LYS B 2 92 ? 50.164 -10.749 8.986 1.00 37.69 215 LYS A O 1
ATOM 1620 N N . LYS B 2 93 ? 50.329 -8.549 9.468 1.00 36.09 216 LYS A N 1
ATOM 1621 C CA . LYS B 2 93 ? 51.786 -8.550 9.342 1.00 39.67 216 LYS A CA 1
ATOM 1622 C C . LYS B 2 93 ? 52.431 -9.516 10.349 1.00 41.55 216 LYS A C 1
ATOM 1623 O O . LYS B 2 93 ? 53.305 -10.322 9.984 1.00 38.62 216 LYS A O 1
ATOM 1629 N N . LYS B 2 94 ? 52.035 -9.442 11.622 1.00 35.35 217 LYS A N 1
ATOM 1630 C CA . LYS B 2 94 ? 52.640 -10.331 12.643 1.00 36.08 217 LYS A CA 1
ATOM 1631 C C . LYS B 2 94 ? 52.238 -11.811 12.490 1.00 34.84 217 LYS A C 1
ATOM 1632 O O . LYS B 2 94 ? 53.038 -12.717 12.796 1.00 34.20 217 LYS A O 1
ATOM 1638 N N . LEU B 2 95 ? 51.028 -12.084 12.023 1.00 30.59 218 LEU A N 1
ATOM 1639 C CA . LEU B 2 95 ? 50.646 -13.468 11.786 1.00 30.38 218 LEU A CA 1
ATOM 1640 C C . LEU B 2 95 ? 51.395 -14.063 10.594 1.00 32.41 218 LEU A C 1
ATOM 1641 O O . LEU B 2 95 ? 51.753 -15.242 10.609 1.00 32.88 218 LEU A O 1
ATOM 1646 N N . ARG B 2 96 ? 51.586 -13.281 9.525 1.00 33.68 219 ARG A N 1
ATOM 1647 C CA . ARG B 2 96 ? 52.357 -13.772 8.369 1.00 35.52 219 ARG A CA 1
ATOM 1648 C C . ARG B 2 96 ? 53.774 -14.183 8.764 1.00 45.48 219 ARG A C 1
ATOM 1649 O O . ARG B 2 96 ? 54.352 -15.104 8.163 1.00 43.70 219 ARG A O 1
ATOM 1657 N N . GLN B 2 97 ? 54.347 -13.493 9.761 1.00 38.57 220 GLN A N 1
ATOM 1658 C CA . GLN B 2 97 ? 55.692 -13.684 10.272 1.00 42.77 220 GLN A CA 1
ATOM 1659 C C . GLN B 2 97 ? 55.782 -14.751 11.338 1.00 39.70 220 GLN A C 1
ATOM 1660 O O . GLN B 2 97 ? 56.891 -15.067 11.777 1.00 41.64 220 GLN A O 1
ATOM 1666 N N . ALA B 2 98 ? 54.654 -15.284 11.799 1.00 35.14 221 ALA A N 1
ATOM 1667 C CA . ALA B 2 98 ? 54.699 -16.324 12.811 1.00 37.28 221 ALA A CA 1
ATOM 1668 C C . ALA B 2 98 ? 54.858 -17.690 12.136 1.00 40.19 221 ALA A C 1
ATOM 1669 O O . ALA B 2 98 ? 54.713 -17.831 10.917 1.00 37.01 221 ALA A O 1
ATOM 1671 N N . LYS B 2 99 ? 55.139 -18.711 12.947 1.00 36.68 222 LYS A N 1
ATOM 1672 C CA . LYS B 2 99 ? 55.276 -20.057 12.423 1.00 35.31 222 LYS A CA 1
ATOM 1673 C C . LYS B 2 99 ? 54.382 -21.037 13.174 1.00 41.49 222 LYS A C 1
ATOM 1674 O O . LYS B 2 99 ? 54.054 -20.862 14.347 1.00 37.32 222 LYS A O 1
ATOM 1680 N N . PHE B 2 100 ? 53.992 -22.086 12.467 1.00 35.79 223 PHE A N 1
ATOM 1681 C CA . PHE B 2 100 ? 53.045 -23.076 12.959 1.00 30.32 223 PHE A CA 1
ATOM 1682 C C . PHE B 2 100 ? 53.644 -24.448 12.673 1.00 34.81 223 PHE A C 1
ATOM 1683 O O . PHE B 2 100 ? 54.500 -24.576 11.792 1.00 36.70 223 PHE A O 1
ATOM 1691 N N . PRO B 2 101 ? 53.268 -25.468 13.435 1.00 33.84 224 PRO A N 1
ATOM 1692 C CA . PRO B 2 101 ? 53.812 -26.796 13.171 1.00 37.72 224 PRO A CA 1
ATOM 1693 C C . PRO B 2 101 ? 53.444 -27.225 11.754 1.00 43.01 224 PRO A C 1
ATOM 1694 O O . PRO B 2 101 ? 52.336 -26.979 11.268 1.00 33.66 224 PRO A O 1
ATOM 1698 N N . SER B 2 102 ? 54.382 -27.878 11.075 1.00 41.84 225 SER A N 1
ATOM 1699 C CA . SER B 2 102 ? 54.082 -28.164 9.680 1.00 46.77 225 SER A CA 1
ATOM 1700 C C . SER B 2 102 ? 53.024 -29.243 9.530 1.00 47.26 225 SER A C 1
ATOM 1701 O O . SER B 2 102 ? 52.367 -29.312 8.483 1.00 54.32 225 SER A O 1
ATOM 1704 N N . ARG B 2 103 ? 52.742 -30.029 10.565 1.00 38.24 226 ARG A N 1
ATOM 1705 C CA . ARG B 2 103 ? 51.751 -31.049 10.283 1.00 36.71 226 ARG A CA 1
ATOM 1706 C C . ARG B 2 103 ? 50.331 -30.543 10.431 1.00 40.23 226 ARG A C 1
ATOM 1707 O O . ARG B 2 103 ? 49.415 -31.328 10.223 1.00 45.02 226 ARG A O 1
ATOM 1709 N N . ILE B 2 104 ? 50.117 -29.264 10.782 1.00 38.24 227 ILE A N 1
ATOM 1710 C CA . ILE B 2 104 ? 48.723 -28.868 10.923 1.00 37.68 227 ILE A CA 1
ATOM 1711 C C . ILE B 2 104 ? 48.080 -28.707 9.556 1.00 38.11 227 ILE A C 1
ATOM 1712 O O . ILE B 2 104 ? 48.750 -28.491 8.546 1.00 42.27 227 ILE A O 1
ATOM 1717 N N . SER B 2 105 ? 46.763 -28.751 9.561 1.00 33.78 228 SER A N 1
ATOM 1718 C CA . SER B 2 105 ? 45.949 -28.521 8.382 1.00 30.75 228 SER A CA 1
ATOM 1719 C C . SER B 2 105 ? 45.341 -27.110 8.501 1.00 20.11 228 SER A C 1
ATOM 1720 O O . SER B 2 105 ? 44.370 -26.897 9.241 1.00 26.07 228 SER A O 1
ATOM 1723 N N . GLU B 2 106 ? 45.995 -26.166 7.873 1.00 24.62 229 GLU A N 1
ATOM 1724 C CA . GLU B 2 106 ? 45.554 -24.784 7.982 1.00 27.63 229 GLU A CA 1
ATOM 1725 C C . GLU B 2 106 ? 44.175 -24.558 7.360 1.00 25.96 229 GLU A C 1
ATOM 1726 O O . GLU B 2 106 ? 43.465 -23.647 7.789 1.00 25.45 229 GLU A O 1
ATOM 1732 N N . ARG B 2 107 ? 43.793 -25.388 6.374 1.00 25.93 230 ARG A N 1
ATOM 1733 C CA . ARG B 2 107 ? 42.441 -25.283 5.810 1.00 27.37 230 ARG A CA 1
ATOM 1734 C C . ARG B 2 107 ? 41.359 -25.498 6.860 1.00 27.01 230 ARG A C 1
ATOM 1735 O O . ARG B 2 107 ? 40.196 -25.120 6.636 1.00 23.82 230 ARG A O 1
ATOM 1743 N N . ASP B 2 108 ? 41.670 -26.159 7.983 1.00 22.44 231 ASP A N 1
ATOM 1744 C CA . ASP B 2 108 ? 40.693 -26.274 9.064 1.00 21.64 231 ASP A CA 1
ATOM 1745 C C . ASP B 2 108 ? 40.214 -24.947 9.574 1.00 23.74 231 ASP A C 1
ATOM 1746 O O . ASP B 2 108 ? 39.174 -24.892 10.227 1.00 21.96 231 ASP A O 1
ATOM 1751 N N . LEU B 2 109 ? 40.926 -23.846 9.302 1.00 22.23 232 LEU A N 1
ATOM 1752 C CA . LEU B 2 109 ? 40.470 -22.539 9.795 1.00 24.16 232 LEU A CA 1
ATOM 1753 C C . LEU B 2 109 ? 39.569 -21.845 8.791 1.00 25.22 232 LEU A C 1
ATOM 1754 O O . LEU B 2 109 ? 39.101 -20.730 9.038 1.00 24.51 232 LEU A O 1
ATOM 1759 N N . ASP B 2 110 ? 39.322 -22.469 7.611 1.00 21.60 233 ASP A N 1
ATOM 1760 C CA . ASP B 2 110 ? 38.569 -21.834 6.539 1.00 23.50 233 ASP A CA 1
ATOM 1761 C C . ASP B 2 110 ? 37.134 -22.381 6.596 1.00 24.91 233 ASP A C 1
ATOM 1762 O O . ASP B 2 110 ? 36.920 -23.549 6.259 1.00 22.86 233 ASP A O 1
ATOM 1767 N N . ILE B 2 111 ? 36.167 -21.527 6.990 1.00 24.88 234 ILE A N 1
ATOM 1768 C CA . ILE B 2 111 ? 34.771 -21.986 7.160 1.00 22.89 234 ILE A CA 1
ATOM 1769 C C . ILE B 2 111 ? 34.231 -22.540 5.832 1.00 23.55 234 ILE A C 1
ATOM 1770 O O . ILE B 2 111 ? 33.474 -23.501 5.820 1.00 22.92 234 ILE A O 1
ATOM 1775 N N . GLU B 2 112 ? 34.647 -21.963 4.703 1.00 24.31 235 GLU A N 1
ATOM 1776 C CA . GLU B 2 112 ? 34.190 -22.489 3.405 1.00 29.96 235 GLU A CA 1
ATOM 1777 C C . GLU B 2 112 ? 34.616 -23.930 3.201 1.00 28.72 235 GLU A C 1
ATOM 1778 O O . GLU B 2 112 ? 33.823 -24.779 2.753 1.00 27.12 235 GLU A O 1
ATOM 1784 N N . TYR B 2 113 ? 35.871 -24.231 3.535 1.00 22.59 236 TYR A N 1
ATOM 1785 C CA . TYR B 2 113 ? 36.381 -25.575 3.404 1.00 26.40 236 TYR A CA 1
ATOM 1786 C C . TYR B 2 113 ? 35.678 -26.536 4.346 1.00 22.86 236 TYR A C 1
ATOM 1787 O O . TYR B 2 113 ? 35.202 -27.611 3.917 1.00 22.39 236 TYR A O 1
ATOM 1796 N N . ILE B 2 114 ? 35.666 -26.229 5.656 1.00 19.04 237 ILE A N 1
ATOM 1797 C CA . ILE B 2 114 ? 35.159 -27.231 6.597 1.00 18.44 237 ILE A CA 1
ATOM 1798 C C . ILE B 2 114 ? 33.629 -27.397 6.437 1.00 19.75 237 ILE A C 1
ATOM 1799 O O . ILE B 2 114 ? 33.118 -28.493 6.708 1.00 20.33 237 ILE A O 1
ATOM 1804 N N . TYR B 2 115 ? 32.929 -26.356 5.984 1.00 19.57 238 TYR A N 1
ATOM 1805 C CA . TYR B 2 115 ? 31.493 -26.458 5.729 1.00 21.17 238 TYR A CA 1
ATOM 1806 C C . TYR B 2 115 ? 31.250 -27.377 4.526 1.00 24.34 238 TYR A C 1
ATOM 1807 O O . TYR B 2 115 ? 30.410 -28.294 4.585 1.00 20.22 238 TYR A O 1
ATOM 1816 N N . SER B 2 116 ? 32.033 -27.188 3.465 1.00 21.28 239 SER A N 1
ATOM 1817 C CA . SER B 2 116 ? 31.818 -28.047 2.283 1.00 20.97 239 SER A CA 1
ATOM 1818 C C . SER B 2 116 ? 32.243 -29.469 2.582 1.00 21.97 239 SER A C 1
ATOM 1819 O O . SER B 2 116 ? 31.608 -30.448 2.121 1.00 21.50 239 SER A O 1
ATOM 1822 N N . LYS B 2 117 ? 33.316 -29.659 3.394 1.00 19.17 240 LYS A N 1
ATOM 1823 C CA . LYS B 2 117 ? 33.687 -31.003 3.761 1.00 21.39 240 LYS A CA 1
ATOM 1824 C C . LYS B 2 117 ? 32.572 -31.671 4.580 1.00 20.11 240 LYS A C 1
ATOM 1825 O O . LYS B 2 117 ? 32.216 -32.841 4.362 1.00 20.50 240 LYS A O 1
ATOM 1831 N N . ARG B 2 118 ? 31.985 -30.915 5.520 1.00 18.50 241 ARG A N 1
ATOM 1832 C CA . ARG B 2 118 ? 30.964 -31.529 6.350 1.00 18.34 241 ARG A CA 1
ATOM 1833 C C . ARG B 2 118 ? 29.778 -31.973 5.502 1.00 19.20 241 ARG A C 1
ATOM 1834 O O . ARG B 2 118 ? 29.249 -33.059 5.746 1.00 20.91 241 ARG A O 1
ATOM 1842 N N . GLN B 2 119 ? 29.329 -31.135 4.560 1.00 21.02 242 GLN A N 1
ATOM 1843 C CA . GLN B 2 119 ? 28.152 -31.536 3.752 1.00 23.32 242 GLN A CA 1
ATOM 1844 C C . GLN B 2 119 ? 28.466 -32.820 2.998 1.00 25.28 242 GLN A C 1
ATOM 1845 O O . GLN B 2 119 ? 27.633 -33.741 2.904 1.00 21.89 242 GLN A O 1
ATOM 1851 N N . PHE B 2 120 ? 29.680 -32.894 2.436 1.00 20.61 243 PHE A N 1
ATOM 1852 C CA . PHE B 2 120 ? 30.055 -34.095 1.679 1.00 22.39 243 PHE A CA 1
ATOM 1853 C C . PHE B 2 120 ? 30.150 -35.332 2.553 1.00 24.08 243 PHE A C 1
ATOM 1854 O O . PHE B 2 120 ? 29.637 -36.399 2.196 1.00 23.47 243 PHE A O 1
ATOM 1862 N N . ILE B 2 121 ? 30.816 -35.242 3.698 1.00 17.73 244 ILE A N 1
ATOM 1863 C CA . ILE B 2 121 ? 30.980 -36.434 4.514 1.00 19.30 244 ILE A CA 1
ATOM 1864 C C . ILE B 2 121 ? 29.624 -36.892 5.096 1.00 19.08 244 ILE A C 1
ATOM 1865 O O . ILE B 2 121 ? 29.392 -38.110 5.157 1.00 20.92 244 ILE A O 1
ATOM 1870 N N . GLN B 2 122 ? 28.712 -35.954 5.418 1.00 19.15 245 GLN A N 1
ATOM 1871 C CA . GLN B 2 122 ? 27.348 -36.339 5.833 1.00 19.81 245 GLN A CA 1
ATOM 1872 C C . GLN B 2 122 ? 26.671 -37.129 4.726 1.00 25.97 245 GLN A C 1
ATOM 1873 O O . GLN B 2 122 ? 26.022 -38.154 4.967 1.00 20.78 245 GLN A O 1
ATOM 1879 N N . ASN B 2 123 ? 26.757 -36.613 3.494 1.00 20.78 246 ASN A N 1
ATOM 1880 C CA . ASN B 2 123 ? 26.129 -37.377 2.396 1.00 22.67 246 ASN A CA 1
ATOM 1881 C C . ASN B 2 123 ? 26.785 -38.718 2.179 1.00 23.60 246 ASN A C 1
ATOM 1882 O O . ASN B 2 123 ? 26.101 -39.749 1.904 1.00 25.92 246 ASN A O 1
ATOM 1887 N N . ARG B 2 124 ? 28.113 -38.758 2.238 1.00 22.05 247 ARG A N 1
ATOM 1888 C CA . ARG B 2 124 ? 28.789 -40.030 2.029 1.00 24.41 247 ARG A CA 1
ATOM 1889 C C . ARG B 2 124 ? 28.407 -41.042 3.113 1.00 23.18 247 ARG A C 1
ATOM 1890 O O . ARG B 2 124 ? 28.155 -42.212 2.801 1.00 26.29 247 ARG A O 1
ATOM 1898 N N . TYR B 2 125 ? 28.318 -40.594 4.373 1.00 20.42 248 TYR A N 1
ATOM 1899 C CA . TYR B 2 125 ? 27.923 -41.482 5.466 1.00 19.61 248 TYR A CA 1
ATOM 1900 C C . TYR B 2 125 ? 26.537 -42.046 5.213 1.00 22.88 248 TYR A C 1
ATOM 1901 O O . TYR B 2 125 ? 26.315 -43.250 5.414 1.00 22.46 248 TYR A O 1
ATOM 1910 N N . SER B 2 126 ? 25.577 -41.182 4.834 1.00 21.35 249 SER A N 1
ATOM 1911 C CA . SER B 2 126 ? 24.236 -41.690 4.603 1.00 23.85 249 SER A CA 1
ATOM 1912 C C . SER B 2 126 ? 24.221 -42.731 3.472 1.00 27.87 249 SER A C 1
ATOM 1913 O O . SER B 2 126 ? 23.551 -43.768 3.592 1.00 25.26 249 SER A O 1
ATOM 1916 N N . GLN B 2 127 ? 25.026 -42.522 2.405 1.00 23.77 250 GLN A N 1
ATOM 1917 C CA . GLN B 2 127 ? 25.039 -43.496 1.303 1.00 22.07 250 GLN A CA 1
ATOM 1918 C C . GLN B 2 127 ? 25.607 -44.831 1.785 1.00 23.32 250 GLN A C 1
ATOM 1919 O O . GLN B 2 127 ? 25.117 -45.926 1.413 1.00 24.35 250 GLN A O 1
ATOM 1925 N N . GLU B 2 128 ? 26.695 -44.754 2.593 1.00 21.96 251 GLU A N 1
ATOM 1926 C CA . GLU B 2 128 ? 27.332 -46.018 3.012 1.00 26.54 251 GLU A CA 1
ATOM 1927 C C . GLU B 2 128 ? 26.485 -46.768 4.024 1.00 23.32 251 GLU A C 1
ATOM 1928 O O . GLU B 2 128 ? 26.468 -48.018 4.027 1.00 24.65 251 GLU A O 1
ATOM 1934 N N . LEU B 2 129 ? 25.797 -46.059 4.904 1.00 20.83 252 LEU A N 1
ATOM 1935 C CA A LEU B 2 129 ? 24.890 -46.737 5.831 0.67 25.31 252 LEU A CA 1
ATOM 1936 C CA B LEU B 2 129 ? 24.912 -46.746 5.826 0.33 25.36 252 LEU A CA 1
ATOM 1937 C C . LEU B 2 129 ? 23.831 -47.502 5.074 1.00 27.84 252 LEU A C 1
ATOM 1938 O O . LEU B 2 129 ? 23.517 -48.651 5.418 1.00 27.99 252 LEU A O 1
ATOM 1947 N N . GLN B 2 130 ? 23.228 -46.870 4.060 1.00 23.64 253 GLN A N 1
ATOM 1948 C CA . GLN B 2 130 ? 22.226 -47.600 3.286 1.00 28.92 253 GLN A CA 1
ATOM 1949 C C . GLN B 2 130 ? 22.814 -48.812 2.573 1.00 32.50 253 GLN A C 1
ATOM 1950 O O . GLN B 2 130 ? 22.142 -49.844 2.437 1.00 29.90 253 GLN A O 1
ATOM 1956 N N . ASN B 2 131 ? 24.031 -48.682 2.038 1.00 26.22 254 ASN A N 1
ATOM 1957 C CA . ASN B 2 131 ? 24.656 -49.834 1.422 1.00 26.55 254 ASN A CA 1
ATOM 1958 C C . ASN B 2 131 ? 24.875 -50.948 2.424 1.00 25.98 254 ASN A C 1
ATOM 1959 O O . ASN B 2 131 ? 24.663 -52.121 2.090 1.00 28.48 254 ASN A O 1
ATOM 1964 N N . ASN B 2 132 ? 25.245 -50.627 3.668 1.00 22.86 255 ASN A N 1
ATOM 1965 C CA . ASN B 2 132 ? 25.406 -51.706 4.636 1.00 23.34 255 ASN A CA 1
ATOM 1966 C C . ASN B 2 132 ? 24.075 -52.310 5.015 1.00 27.16 255 ASN A C 1
ATOM 1967 O O . ASN B 2 132 ? 23.997 -53.510 5.274 1.00 25.78 255 ASN A O 1
ATOM 1972 N N . GLU B 2 133 ? 23.025 -51.494 5.041 1.00 26.08 256 GLU A N 1
ATOM 1973 C CA . GLU B 2 133 ? 21.687 -52.033 5.325 1.00 31.10 256 GLU A CA 1
ATOM 1974 C C . GLU B 2 133 ? 21.313 -53.096 4.291 1.00 28.12 256 GLU A C 1
ATOM 1975 O O . GLU B 2 133 ? 20.771 -54.177 4.611 1.00 28.57 256 GLU A O 1
ATOM 1981 N N . ARG B 2 134 ? 21.558 -52.779 3.020 1.00 28.05 257 ARG A N 1
ATOM 1982 C CA . ARG B 2 134 ? 21.282 -53.699 1.941 1.00 33.66 257 ARG A CA 1
ATOM 1983 C C . ARG B 2 134 ? 22.149 -54.967 2.025 1.00 33.95 257 ARG A C 1
ATOM 1984 O O . ARG B 2 134 ? 21.666 -56.090 1.772 1.00 30.49 257 ARG A O 1
ATOM 1992 N N . LEU B 2 135 ? 23.458 -54.790 2.258 1.00 30.01 258 LEU A N 1
ATOM 1993 C CA . LEU B 2 135 ? 24.349 -55.958 2.384 1.00 25.42 258 LEU A CA 1
ATOM 1994 C C . LEU B 2 135 ? 23.945 -56.839 3.559 1.00 31.95 258 LEU A C 1
ATOM 1995 O O . LEU B 2 135 ? 24.080 -58.065 3.484 1.00 32.07 258 LEU A O 1
ATOM 2000 N N . GLU B 2 136 ? 23.507 -56.245 4.666 1.00 28.10 259 GLU A N 1
ATOM 2001 C CA . GLU B 2 136 ? 23.021 -57.038 5.799 1.00 29.58 259 GLU A CA 1
ATOM 2002 C C . GLU B 2 136 ? 21.836 -57.878 5.365 1.00 35.09 259 GLU A C 1
ATOM 2003 O O . GLU B 2 136 ? 21.730 -59.046 5.740 1.00 33.53 259 GLU A O 1
ATOM 2009 N N . ALA B 2 137 ? 20.908 -57.280 4.604 1.00 33.71 260 ALA A N 1
ATOM 2010 C CA . ALA B 2 137 ? 19.767 -58.070 4.110 1.00 36.07 260 ALA A CA 1
ATOM 2011 C C . ALA B 2 137 ? 20.215 -59.208 3.186 1.00 39.02 260 ALA A C 1
ATOM 2012 O O . ALA B 2 137 ? 19.689 -60.330 3.266 1.00 39.66 260 ALA A O 1
ATOM 2014 N N . ILE B 2 138 ? 21.131 -58.924 2.252 1.00 32.50 261 ILE A N 1
ATOM 2015 C CA . ILE B 2 138 ? 21.629 -59.964 1.357 1.00 34.79 261 ILE A CA 1
ATOM 2016 C C . ILE B 2 138 ? 22.289 -61.089 2.153 1.00 33.32 261 ILE A C 1
ATOM 2017 O O . ILE B 2 138 ? 22.068 -62.282 1.870 1.00 35.31 261 ILE A O 1
ATOM 2022 N N . LEU B 2 139 ? 23.171 -60.719 3.097 1.00 31.13 262 LEU A N 1
ATOM 2023 C CA . LEU B 2 139 ? 23.842 -61.703 3.941 1.00 32.27 262 LEU A CA 1
ATOM 2024 C C . LEU B 2 139 ? 22.835 -62.568 4.660 1.00 40.83 262 LEU A C 1
ATOM 2025 O O . LEU B 2 139 ? 22.992 -63.783 4.714 1.00 35.06 262 LEU A O 1
ATOM 2030 N N . SER B 2 140 ? 21.804 -61.951 5.238 1.00 38.50 263 SER A N 1
ATOM 2031 C CA . SER B 2 140 ? 20.749 -62.716 5.911 1.00 40.48 263 SER A CA 1
ATOM 2032 C C . SER B 2 140 ? 20.091 -63.697 4.972 1.00 36.80 263 SER A C 1
ATOM 2033 O O . SER B 2 140 ? 19.854 -64.855 5.347 1.00 40.82 263 SER A O 1
ATOM 2036 N N . ARG B 2 141 ? 19.733 -63.243 3.762 1.00 37.28 264 ARG A N 1
ATOM 2037 C CA . ARG B 2 141 ? 19.145 -64.154 2.776 1.00 41.60 264 ARG A CA 1
ATOM 2038 C C . ARG B 2 141 ? 20.070 -65.349 2.494 1.00 43.44 264 ARG A C 1
ATOM 2039 O O . ARG B 2 141 ? 19.632 -66.525 2.463 1.00 42.26 264 ARG A O 1
ATOM 2047 N N . GLU B 2 142 ? 21.364 -65.071 2.296 1.00 35.84 265 GLU A N 1
ATOM 2048 C CA . GLU B 2 142 ? 22.309 -66.156 2.017 1.00 38.22 265 GLU A CA 1
ATOM 2049 C C . GLU B 2 142 ? 22.452 -67.094 3.207 1.00 41.46 265 GLU A C 1
ATOM 2050 O O . GLU B 2 142 ? 22.524 -68.309 3.023 1.00 38.99 265 GLU A O 1
ATOM 2056 N N . GLN B 2 143 ? 22.482 -66.560 4.423 1.00 34.33 266 GLN A N 1
ATOM 2057 C CA . GLN B 2 143 ? 22.658 -67.409 5.598 1.00 39.84 266 GLN A CA 1
ATOM 2058 C C . GLN B 2 143 ? 21.472 -68.317 5.795 1.00 44.20 266 GLN A C 1
ATOM 2059 O O . GLN B 2 143 ? 21.640 -69.483 6.185 1.00 45.87 266 GLN A O 1
ATOM 2065 N N . ASN B 2 144 ? 20.262 -67.809 5.513 1.00 41.59 267 ASN A N 1
ATOM 2066 C CA . ASN B 2 144 ? 19.086 -68.682 5.515 1.00 47.57 267 ASN A CA 1
ATOM 2067 C C . ASN B 2 144 ? 19.221 -69.793 4.485 1.00 48.38 267 ASN A C 1
ATOM 2068 O O . ASN B 2 144 ? 18.938 -70.975 4.762 1.00 46.52 267 ASN A O 1
ATOM 2073 N N . LEU B 2 145 ? 19.639 -69.431 3.273 1.00 45.82 268 LEU A N 1
ATOM 2074 C CA . LEU B 2 145 ? 19.862 -70.447 2.246 1.00 42.90 268 LEU A CA 1
ATOM 2075 C C . LEU B 2 145 ? 20.899 -71.487 2.684 1.00 42.04 268 LEU A C 1
ATOM 2076 O O . LEU B 2 145 ? 20.743 -72.691 2.432 1.00 48.32 268 LEU A O 1
ATOM 2081 N N . LEU B 2 146 ? 21.964 -71.049 3.335 1.00 43.36 269 LEU A N 1
ATOM 2082 C CA . LEU B 2 146 ? 22.984 -71.992 3.800 1.00 50.31 269 LEU A CA 1
ATOM 2083 C C . LEU B 2 146 ? 22.429 -72.926 4.870 1.00 47.81 269 LEU A C 1
ATOM 2084 O O . LEU B 2 146 ? 22.738 -74.124 4.871 1.00 44.74 269 LEU A O 1
ATOM 2089 N N . GLU B 2 147 ? 21.641 -72.397 5.813 1.00 47.71 270 GLU A N 1
ATOM 2090 C CA . GLU B 2 147 ? 21.034 -73.265 6.826 1.00 57.12 270 GLU A CA 1
ATOM 2091 C C . GLU B 2 147 ? 20.131 -74.315 6.200 1.00 57.66 270 GLU A C 1
ATOM 2092 O O . GLU B 2 147 ? 20.151 -75.489 6.608 1.00 58.59 270 GLU A O 1
ATOM 2098 N N . GLU B 2 148 ? 19.355 -73.937 5.187 1.00 53.01 271 GLU A N 1
ATOM 2099 C CA . GLU B 2 148 ? 18.536 -74.957 4.536 1.00 52.31 271 GLU A CA 1
ATOM 2100 C C . GLU B 2 148 ? 19.395 -75.989 3.808 1.00 57.30 271 GLU A C 1
ATOM 2101 O O . GLU B 2 148 ? 19.063 -77.188 3.777 1.00 54.55 271 GLU A O 1
ATOM 2107 N N . THR B 2 149 ? 20.481 -75.535 3.183 1.00 51.72 272 THR A N 1
ATOM 2108 C CA . THR B 2 149 ? 21.364 -76.424 2.431 1.00 46.99 272 THR A CA 1
ATOM 2109 C C . THR B 2 149 ? 22.130 -77.384 3.338 1.00 51.10 272 THR A C 1
ATOM 2110 O O . THR B 2 149 ? 22.354 -78.545 2.972 1.00 58.28 272 THR A O 1
ATOM 2114 N N . ARG B 2 150 ? 22.521 -76.925 4.529 1.00 52.05 273 ARG A N 1
ATOM 2115 C CA . ARG B 2 150 ? 23.210 -77.771 5.504 1.00 49.56 273 ARG A CA 1
ATOM 2116 C C . ARG B 2 150 ? 22.328 -78.921 5.968 1.00 60.49 273 ARG A C 1
ATOM 2117 O O . ARG B 2 150 ? 22.836 -79.994 6.338 1.00 56.14 273 ARG A O 1
ATOM 2125 N N . LYS B 2 151 ? 21.010 -78.720 5.936 1.00 57.22 274 LYS A N 1
ATOM 2126 C CA . LYS B 2 151 ? 20.038 -79.740 6.299 1.00 63.63 274 LYS A CA 1
ATOM 2127 C C . LYS B 2 151 ? 19.610 -80.603 5.106 1.00 58.50 274 LYS A C 1
ATOM 2128 O O . LYS B 2 151 ? 18.936 -81.631 5.304 1.00 70.12 274 LYS A O 1
ATOM 2130 N N . LEU B 2 152 ? 20.056 -80.249 3.893 1.00 65.50 275 LEU A N 1
ATOM 2131 C CA . LEU B 2 152 ? 19.722 -80.879 2.585 1.00 65.46 275 LEU A CA 1
ATOM 2132 C C . LEU B 2 152 ? 18.213 -80.922 2.427 1.00 76.27 275 LEU A C 1
ATOM 2133 O O . LEU B 2 152 ? 17.589 -79.880 2.189 1.00 84.32 275 LEU A O 1
ATOM 2138 N N . GLN C 3 1 ? 20.987 -23.232 16.374 1.00 72.50 32 GLN C N 1
ATOM 2139 C CA . GLN C 3 1 ? 21.312 -24.203 17.405 1.00 65.21 32 GLN C CA 1
ATOM 2140 C C . GLN C 3 1 ? 22.340 -25.238 16.939 1.00 54.29 32 GLN C C 1
ATOM 2141 O O . GLN C 3 1 ? 23.441 -25.305 17.501 1.00 45.64 32 GLN C O 1
ATOM 2147 N N . SER C 3 2 ? 21.986 -26.037 15.923 1.00 45.46 33 SER C N 1
ATOM 2148 C CA . SER C 3 2 ? 22.854 -27.140 15.425 1.00 36.61 33 SER C CA 1
ATOM 2149 C C . SER C 3 2 ? 24.245 -26.669 14.989 1.00 33.55 33 SER C C 1
ATOM 2150 O O . SER C 3 2 ? 24.422 -25.481 14.730 1.00 29.52 33 SER C O 1
ATOM 2153 N N . ILE C 3 3 ? 25.180 -27.615 14.877 1.00 25.48 34 ILE C N 1
ATOM 2154 C CA . ILE C 3 3 ? 26.544 -27.276 14.377 1.00 26.62 34 ILE C CA 1
ATOM 2155 C C . ILE C 3 3 ? 26.413 -26.760 12.944 1.00 26.39 34 ILE C C 1
ATOM 2156 O O . ILE C 3 3 ? 27.020 -25.749 12.627 1.00 24.59 34 ILE C O 1
ATOM 2161 N N . ASN C 3 4 ? 25.606 -27.445 12.137 1.00 27.20 35 ASN C N 1
ATOM 2162 C CA . ASN C 3 4 ? 25.412 -27.010 10.728 1.00 29.40 35 ASN C CA 1
ATOM 2163 C C . ASN C 3 4 ? 24.783 -25.611 10.697 1.00 31.63 35 ASN C C 1
ATOM 2164 O O . ASN C 3 4 ? 25.203 -24.797 9.875 1.00 30.47 35 ASN C O 1
ATOM 2169 N N . ASP C 3 5 ? 23.827 -25.356 11.583 1.00 27.85 36 ASP C N 1
ATOM 2170 C CA . ASP C 3 5 ? 23.184 -24.024 11.661 1.00 33.60 36 ASP C CA 1
ATOM 2171 C C . ASP C 3 5 ? 24.250 -22.984 11.968 1.00 34.75 36 ASP C C 1
ATOM 2172 O O . ASP C 3 5 ? 24.314 -21.971 11.275 1.00 32.02 36 ASP C O 1
ATOM 2177 N N . ARG C 3 6 ? 25.053 -23.265 12.986 1.00 28.44 37 ARG C N 1
ATOM 2178 C CA . ARG C 3 6 ? 26.103 -22.318 13.355 1.00 33.60 37 ARG C CA 1
ATOM 2179 C C . ARG C 3 6 ? 27.111 -22.150 12.239 1.00 28.92 37 ARG C C 1
ATOM 2180 O O . ARG C 3 6 ? 27.585 -21.031 11.974 1.00 29.09 37 ARG C O 1
ATOM 2188 N N . ALA C 3 7 ? 27.490 -23.266 11.612 1.00 26.07 38 ALA C N 1
ATOM 2189 C CA . ALA C 3 7 ? 28.442 -23.230 10.504 1.00 26.42 38 ALA C CA 1
ATOM 2190 C C . ALA C 3 7 ? 27.918 -22.382 9.350 1.00 29.87 38 ALA C C 1
ATOM 2191 O O . ALA C 3 7 ? 28.642 -21.535 8.816 1.00 28.11 38 ALA C O 1
ATOM 2193 N N . LEU C 3 8 ? 26.656 -22.599 8.960 1.00 28.21 39 LEU C N 1
ATOM 2194 C CA . LEU C 3 8 ? 26.086 -21.847 7.847 1.00 27.13 39 LEU C CA 1
ATOM 2195 C C . LEU C 3 8 ? 25.984 -20.386 8.185 1.00 31.51 39 LEU C C 1
ATOM 2196 O O . LEU C 3 8 ? 26.266 -19.517 7.349 1.00 31.18 39 LEU C O 1
ATOM 2201 N N . SER C 3 9 ? 25.650 -20.069 9.438 1.00 32.43 40 SER C N 1
ATOM 2202 C CA . SER C 3 9 ? 25.546 -18.676 9.818 1.00 32.52 40 SER C CA 1
ATOM 2203 C C . SER C 3 9 ? 26.909 -17.974 9.733 1.00 33.47 40 SER C C 1
ATOM 2204 O O . SER C 3 9 ? 27.012 -16.838 9.235 1.00 31.87 40 SER C O 1
ATOM 2207 N N . LEU C 3 10 ? 27.961 -18.642 10.206 1.00 29.74 41 LEU C N 1
ATOM 2208 C CA . LEU C 3 10 ? 29.301 -18.063 10.078 1.00 27.77 41 LEU C CA 1
ATOM 2209 C C . LEU C 3 10 ? 29.719 -17.908 8.609 1.00 30.84 41 LEU C C 1
ATOM 2210 O O . LEU C 3 10 ? 30.360 -16.910 8.220 1.00 30.41 41 LEU C O 1
ATOM 2215 N N . LEU C 3 11 ? 29.447 -18.925 7.802 1.00 27.20 42 LEU C N 1
ATOM 2216 C CA . LEU C 3 11 ? 29.764 -18.892 6.375 1.00 31.48 42 LEU C CA 1
ATOM 2217 C C . LEU C 3 11 ? 29.072 -17.708 5.702 1.00 33.62 42 LEU C C 1
ATOM 2218 O O . LEU C 3 11 ? 29.702 -16.901 4.990 1.00 33.44 42 LEU C O 1
ATOM 2223 N N . GLN C 3 12 ? 27.772 -17.545 5.975 1.00 33.54 43 GLN C N 1
ATOM 2224 C CA . GLN C 3 12 ? 27.048 -16.401 5.427 1.00 35.50 43 GLN C CA 1
ATOM 2225 C C . GLN C 3 12 ? 27.642 -15.064 5.895 1.00 42.25 43 GLN C C 1
ATOM 2226 O O . GLN C 3 12 ? 27.832 -14.137 5.088 1.00 38.07 43 GLN C O 1
ATOM 2232 N N . ARG C 3 13 ? 27.930 -14.921 7.193 1.00 34.84 44 ARG C N 1
ATOM 2233 C CA . ARG C 3 13 ? 28.491 -13.639 7.652 1.00 34.04 44 ARG C CA 1
ATOM 2234 C C . ARG C 3 13 ? 29.854 -13.341 7.017 1.00 36.80 44 ARG C C 1
ATOM 2235 O O . ARG C 3 13 ? 30.124 -12.199 6.637 1.00 39.64 44 ARG C O 1
ATOM 2243 N N . THR C 3 14 ? 30.738 -14.349 6.901 1.00 35.51 45 THR C N 1
ATOM 2244 C CA . THR C 3 14 ? 32.035 -14.080 6.277 1.00 38.61 45 THR C CA 1
ATOM 2245 C C . THR C 3 14 ? 31.891 -13.769 4.785 1.00 49.46 45 THR C C 1
ATOM 2246 O O . THR C 3 14 ? 32.688 -12.988 4.249 1.00 45.31 45 THR C O 1
ATOM 2250 N N . ARG C 3 15 ? 30.921 -14.393 4.084 1.00 42.24 46 ARG C N 1
ATOM 2251 C CA . ARG C 3 15 ? 30.749 -14.108 2.650 1.00 46.74 46 ARG C CA 1
ATOM 2252 C C . ARG C 3 15 ? 30.195 -12.719 2.425 1.00 50.03 46 ARG C C 1
ATOM 2253 O O . ARG C 3 15 ? 30.481 -12.095 1.396 1.00 54.08 46 ARG C O 1
ATOM 2261 N N . ALA C 3 16 ? 29.391 -12.230 3.358 1.00 48.99 47 ALA C N 1
ATOM 2262 C CA . ALA C 3 16 ? 28.797 -10.914 3.222 1.00 51.47 47 ALA C CA 1
ATOM 2263 C C . ALA C 3 16 ? 29.820 -9.799 3.431 1.00 61.03 47 ALA C C 1
ATOM 2264 O O . ALA C 3 16 ? 29.537 -8.662 3.074 1.00 58.57 47 ALA C O 1
ATOM 2266 N N . THR C 3 17 ? 30.998 -10.114 3.976 1.00 57.54 48 THR C N 1
ATOM 2267 C CA . THR C 3 17 ? 32.094 -9.170 4.172 1.00 68.30 48 THR C CA 1
ATOM 2268 C C . THR C 3 17 ? 32.976 -9.135 2.924 1.00 77.08 48 THR C C 1
ATOM 2269 O O . THR C 3 17 ? 33.364 -10.190 2.406 1.00 76.32 48 THR C O 1
ATOM 2273 N N . LYS C 3 18 ? 33.327 -7.929 2.472 1.00 79.20 49 LYS C N 1
ATOM 2274 C CA . LYS C 3 18 ? 34.196 -7.742 1.293 1.00 88.44 49 LYS C CA 1
ATOM 2275 C C . LYS C 3 18 ? 33.708 -8.503 0.054 1.00 87.91 49 LYS C C 1
ATOM 2276 O O . LYS C 3 18 ? 34.325 -9.484 -0.379 1.00 90.49 49 LYS C O 1
#

Nearest PDB structures (foldseek):
  8t0p-assembly1_B  TM=1.009E+00  e=6.398E-14  Saccharomyces cerevisiae S288C
  8ow1-assembly1_U  TM=6.390E-01  e=1.134E-10  Saccharomyces cerevisiae
  8t0p-assembly1_A  TM=1.007E+00  e=1.485E-23  Saccharomyces cerevisiae S288C
  8ow0-assembly1_Q  TM=6.401E-01  e=1.618E-17  Saccharomyces cerevisiae
  8bf9-assembly1_G  TM=5.686E-01  e=8.957E+00  Ovis aries

Foldseek 3Di:
DPVCVVVLVVLVVVLVVLCCCLVVPQLVVLVVQLVVCPPPVVVNVVSVVSNVVSVVVSVVSNVVSVVVSVVVVVVVVVVVVVVVVVVVVVVVVVVVVVVVVVVVVVD/DDDPLQVQVVVLVVVPVPDPDDDQSVDKDFDDPLLLVLVLVVVVVVLVVVLVVVCVVCVVVLCVVVVNPVVVVVVVSVVSVVVSVVVSVSVSVNSRVHIDRVVDDSCVSHCVVVVVVVVVVVVVVVVVVVVVVVVVVVVVVVVVVVVVVVVD/DDPVVVVVVVVVVVVVPD

B-factor: mean 46.36, std 20.54, range [17.03, 117.87]

GO terms:
  GO:0000776 kinetochore (C, IDA)
  GO:0000817 COMA complex (C, IDA)
  GO:0008608 attachment of spindle microtubules to kinetochore (P, IMP)
  GO:0005634 nucleus (C, EXP)
  GO:0005515 protein binding (F, IPI)
  GO:0000776 kinetochore (C, IPI)

Solvent-accessible surface area: 15943 Å² total; per-residue (Å²): 180,85,124,22,68,7,9,20,8,1,1,51,0,0,17,25,0,3,68,34,0,2,62,94,31,17,21,56,102,6,73,110,42,44,92,138,8,102,131,52,96,54,124,34,4,24,45,48,0,10,16,86,2,10,61,29,1,2,78,57,1,45,54,5,1,107,15,0,19,28,1,5,63,24,3,40,97,34,41,122,62,11,121,76,15,52,60,126,57,58,71,2,54,108,70,7,85,55,15,104,83,78,17,114,149,80,163,127,77,137,20,45,40,0,132,111,9,0,87,38,20,0,162,124,99,25,95,237,73,154,30,29,145,118,62,41,129,18,48,189,87,0,9,32,13,0,26,91,3,0,30,8,4,10,74,45,0,7,76,53,5,20,132,146,17,100,79,68,4,65,144,57,10,169,52,66,66,126,69,31,64,53,7,71,66,144,16,36,150,67,3,37,92,17,23,91,88,0,82,106,50,0,104,81,0,59,1,1,63,68,16,41,29,130,22,2,21,8,72,83,1,43,66,74,19,55,134,11,59,91,94,45,54,104,18,71,112,63,13,108,164,25,100,60,34,16,57,131,12,83,94,83,20,110,114,21,172,83,189,188,54,51,39,70,74,0,70,42,0,3,100,97,6,144,92,19,126

Organism: Saccharomyces cerevisiae (strain ATCC 204508 / S288c) (NCBI:txid559292)

Sequence (277 aa):
LSSSITSVTTIDVLSSLFINLFENDLIPQALKDFNKSDDDQFRKLLYKLDLRLFQTISDQMTRDLKDILDINVSNNELCYQLKQVLARKEDLNQQIISVRNEIQELKSVRPWEFRKVIQAEYRERLPRNYELKHWKKPSKIMIGSILRLLETNTVSALDSVFEKYEKEMNQMTHGDNNEVKRIYSKKERLLEIILTKIKKKLRQAKFPSRISERDLDIEYIYSKRQFIQNRYSQELLQNNERLEAILSREQNLLEETRKLQSINDRALSLLQRTRATK

Secondary structure (DSSP, 8-state):
---TT-HHHHHHHHHHHHS-SSGGGT-EEPPPHHHHHHHHHHHHHHHHHHHHHHHHHTHHHHHHHTTT-HHHHHHHHHHHHHHHHHHHHHHHHHHHT--EETTS-GGGG-HHHHHHHHHHHHHHHHHHHHHHHHHHHHHHHHHHHHHHHHT-/--SSHHHHHHHHHHHHHHHHHIIIIIHHHHHHHHHT-SS-HHHHHHHHHHHHHHHHHHHHHHHHHHHHHHHHHHHHHHHHHHHHHHHHHHHHHHHHHHHHHHHHHH-/--HHHHHHHHHHHHHH--